Protein AF-A0A7W4UM13-F1 (afdb_monomer)

Radius of gyration: 35.1 Å; Cα contacts (8 Å, |Δi|>4): 327; chains: 1; bounding box: 91×58×87 Å

Solvent-accessible surface area (backbone atoms only — not comparable to full-atom values): 12248 Å² total; per-residue (Å²): 137,88,85,84,87,83,89,84,89,82,89,83,87,83,89,86,87,83,86,90,88,83,84,90,86,83,89,84,93,74,88,79,74,84,78,78,76,80,74,72,85,79,74,66,41,79,51,82,90,44,66,72,33,34,39,43,62,34,42,53,56,40,45,76,72,44,34,36,77,45,80,41,44,80,97,47,84,79,85,56,42,67,53,20,27,24,74,42,67,40,65,62,56,38,47,88,58,38,70,33,40,34,38,36,45,72,47,80,71,70,60,88,65,50,31,93,65,58,27,31,64,68,48,43,49,53,50,45,53,54,51,48,44,65,75,31,76,62,35,58,54,70,31,77,80,89,31,47,77,44,80,43,78,41,74,94,75,43,25,38,38,39,26,34,26,25,33,38,28,41,95,86,71,52,71,48,72,72,32,38,39,35,39,45,28,32,51,26,67,92,55,63,43,72,54,85,72,46,72,96

Organism: NCBI:txid255205

Mean predicted aligned error: 17.41 Å

InterPro domains:
  IPR005543 PASTA domain [PS51178] (41-106)
  IPR005543 PASTA domain [cd06577] (47-105)

Structure (mmCIF, N/CA/C/O backbone):
data_AF-A0A7W4UM13-F1
#
_entry.id   AF-A0A7W4UM13-F1
#
loop_
_atom_site.group_PDB
_atom_site.id
_atom_site.type_symbol
_atom_site.label_atom_id
_atom_site.label_alt_id
_atom_site.label_comp_id
_atom_site.label_asym_id
_atom_site.label_entity_id
_atom_site.label_seq_id
_atom_site.pdbx_PDB_ins_code
_atom_site.Cartn_x
_atom_site.Cartn_y
_atom_site.Cartn_z
_atom_site.occupancy
_atom_site.B_iso_or_equiv
_atom_site.auth_seq_id
_atom_site.auth_comp_id
_atom_site.auth_asym_id
_atom_site.auth_atom_id
_atom_site.pdbx_PDB_model_num
ATOM 1 N N . MET A 1 1 ? 3.687 -46.804 -19.189 1.00 40.47 1 MET A N 1
ATOM 2 C CA . MET A 1 1 ? 4.384 -47.243 -20.416 1.00 40.47 1 MET A CA 1
ATOM 3 C C . MET A 1 1 ? 5.571 -46.319 -20.602 1.00 40.47 1 MET A C 1
ATOM 5 O O . MET A 1 1 ? 5.376 -45.122 -20.736 1.00 40.47 1 MET A O 1
ATOM 9 N N . GLN A 1 2 ? 6.772 -46.862 -20.415 1.00 37.38 2 GLN A N 1
ATOM 10 C CA . GLN A 1 2 ? 8.045 -46.142 -20.454 1.00 37.38 2 GLN A CA 1
ATOM 11 C C . GLN A 1 2 ? 8.477 -45.959 -21.911 1.00 37.38 2 GLN A C 1
ATOM 13 O O . GLN A 1 2 ? 8.503 -46.943 -22.648 1.00 37.38 2 GLN A O 1
ATOM 18 N N . THR A 1 3 ? 8.852 -44.743 -22.307 1.00 45.69 3 THR A N 1
ATOM 19 C CA . THR A 1 3 ? 9.474 -44.495 -23.614 1.00 45.69 3 THR A CA 1
ATOM 20 C C . THR A 1 3 ? 10.941 -44.151 -23.398 1.00 45.69 3 THR A C 1
ATOM 22 O O . THR A 1 3 ? 11.287 -43.205 -22.696 1.00 45.69 3 THR A O 1
ATOM 25 N N . THR A 1 4 ? 11.790 -45.016 -23.938 1.00 48.38 4 THR A N 1
ATOM 26 C CA . THR A 1 4 ? 13.225 -45.134 -23.686 1.00 48.38 4 THR A CA 1
ATOM 27 C C . THR A 1 4 ? 14.044 -44.123 -24.493 1.00 48.38 4 THR A C 1
ATOM 29 O O . THR A 1 4 ? 13.838 -43.948 -25.691 1.00 48.38 4 THR A O 1
ATOM 32 N N . LEU A 1 5 ? 15.021 -43.522 -23.813 1.00 39.12 5 LEU A N 1
ATOM 33 C CA . LEU A 1 5 ? 16.105 -42.682 -24.322 1.00 39.12 5 LEU A CA 1
ATOM 34 C C . LEU A 1 5 ? 17.026 -43.477 -25.277 1.00 39.12 5 LEU A C 1
ATOM 36 O O . LEU A 1 5 ? 17.443 -44.585 -24.935 1.00 39.12 5 LEU A O 1
ATOM 40 N N . LYS A 1 6 ? 17.413 -42.911 -26.429 1.00 41.19 6 LYS A N 1
ATOM 41 C CA . LYS A 1 6 ? 18.563 -43.391 -27.221 1.00 41.19 6 LYS A CA 1
ATOM 42 C C . LYS A 1 6 ? 19.457 -42.227 -27.644 1.00 41.19 6 LYS A C 1
ATOM 44 O O . LYS A 1 6 ? 19.175 -41.510 -28.597 1.00 41.19 6 LYS A O 1
ATOM 49 N N . LEU A 1 7 ? 20.540 -42.080 -26.888 1.00 33.84 7 LEU A N 1
ATOM 50 C CA . LEU A 1 7 ? 21.715 -41.265 -27.166 1.00 33.84 7 LEU A CA 1
ATOM 51 C C . LEU A 1 7 ? 22.592 -42.011 -28.186 1.00 33.84 7 LEU A C 1
ATOM 53 O O . LEU A 1 7 ? 22.915 -43.176 -27.956 1.00 33.84 7 LEU A O 1
ATOM 57 N N . THR A 1 8 ? 22.998 -41.364 -29.282 1.00 39.97 8 THR A N 1
ATOM 58 C CA . THR A 1 8 ? 24.022 -41.918 -30.185 1.00 39.97 8 THR A CA 1
ATOM 59 C C . THR A 1 8 ? 25.083 -40.858 -30.453 1.00 39.97 8 THR A C 1
ATOM 61 O O . THR A 1 8 ? 24.804 -39.818 -31.042 1.00 39.97 8 THR A O 1
ATOM 64 N N . LEU A 1 9 ? 26.286 -41.132 -29.955 1.00 34.50 9 LEU A N 1
ATOM 65 C CA . LEU A 1 9 ? 27.517 -40.372 -30.137 1.00 34.50 9 LEU A CA 1
ATOM 66 C C . LEU A 1 9 ? 28.221 -40.904 -31.398 1.00 34.50 9 LEU A C 1
ATOM 68 O O . LEU A 1 9 ? 28.368 -42.119 -31.529 1.00 34.50 9 LEU A O 1
ATOM 72 N N . ALA A 1 10 ? 28.697 -40.036 -32.291 1.00 41.88 10 ALA A N 1
ATOM 73 C CA . ALA A 1 10 ? 29.632 -40.426 -33.348 1.00 41.88 10 ALA A CA 1
ATOM 74 C C . ALA A 1 10 ? 30.692 -39.333 -33.531 1.00 41.88 10 ALA A C 1
ATOM 76 O O . ALA A 1 10 ? 30.435 -38.271 -34.091 1.00 41.88 10 ALA A O 1
ATOM 77 N N . ALA A 1 11 ? 31.885 -39.609 -33.008 1.00 35.94 11 ALA A N 1
ATOM 78 C CA . ALA A 1 11 ? 33.103 -38.860 -33.262 1.00 35.94 11 ALA A CA 1
ATOM 79 C C . ALA A 1 11 ? 33.776 -39.413 -34.526 1.00 35.94 11 ALA A C 1
ATOM 81 O O . ALA A 1 11 ? 33.928 -40.627 -34.651 1.00 35.94 11 ALA A O 1
ATOM 82 N N . THR A 1 12 ? 34.243 -38.538 -35.418 1.00 40.69 12 THR A N 1
ATOM 83 C CA . THR A 1 12 ? 35.206 -38.932 -36.457 1.00 40.69 12 THR A CA 1
ATOM 84 C C . THR A 1 12 ? 36.252 -37.837 -36.614 1.00 40.69 12 THR A C 1
ATOM 86 O O . THR A 1 12 ? 35.954 -36.733 -37.059 1.00 40.69 12 THR A O 1
ATOM 89 N N . ALA A 1 13 ? 37.475 -38.156 -36.198 1.00 35.62 13 ALA A N 1
ATOM 90 C CA . ALA A 1 13 ? 38.678 -37.379 -36.439 1.00 35.62 13 ALA A CA 1
ATOM 91 C C . ALA A 1 13 ? 39.285 -37.793 -37.788 1.00 35.62 13 ALA A C 1
ATOM 93 O O . ALA A 1 13 ? 39.376 -38.986 -38.076 1.00 35.62 13 ALA A O 1
ATOM 94 N N . ALA A 1 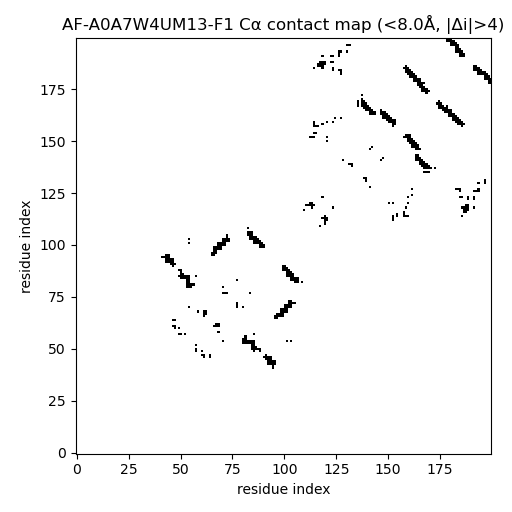14 ? 39.751 -36.828 -38.580 1.00 44.38 14 ALA A N 1
ATOM 95 C CA . ALA A 1 14 ? 40.623 -37.081 -39.722 1.00 44.38 14 ALA A CA 1
ATOM 96 C C . ALA A 1 14 ? 41.804 -36.104 -39.677 1.00 44.38 14 ALA A C 1
ATOM 98 O O . ALA A 1 14 ? 41.667 -34.902 -39.886 1.00 44.38 14 ALA A O 1
ATOM 99 N N . LEU A 1 15 ? 42.960 -36.670 -39.342 1.00 37.72 15 LEU A N 1
ATOM 100 C CA . LEU A 1 15 ? 44.286 -36.071 -39.326 1.00 37.72 15 LEU A CA 1
ATOM 101 C C . LEU A 1 15 ? 44.866 -36.162 -40.747 1.00 37.72 15 LEU A C 1
ATOM 103 O O . LEU A 1 15 ? 44.849 -37.237 -41.341 1.00 37.72 15 LEU A O 1
ATOM 107 N N . SER A 1 16 ? 45.387 -35.070 -41.305 1.00 40.75 16 SER A N 1
ATOM 108 C CA . SER A 1 16 ? 46.184 -35.100 -42.541 1.00 40.75 16 SER A CA 1
ATOM 109 C C . SER A 1 16 ? 47.391 -34.180 -42.389 1.00 40.75 16 SER A C 1
ATOM 111 O O . SER A 1 16 ? 47.254 -32.968 -42.266 1.00 40.75 16 SER A O 1
ATOM 113 N N . LEU A 1 17 ? 48.569 -34.802 -42.354 1.00 42.59 17 LEU A N 1
ATOM 114 C CA . LEU A 1 17 ? 49.894 -34.218 -42.171 1.00 42.59 17 LEU A CA 1
ATOM 115 C C . LEU A 1 17 ? 50.655 -34.308 -43.503 1.00 42.59 17 LEU A C 1
ATOM 117 O O . LEU A 1 17 ? 50.773 -35.404 -44.047 1.00 42.59 17 LEU A O 1
ATOM 121 N N . ALA A 1 18 ? 51.215 -33.200 -43.998 1.00 48.75 18 ALA A N 1
ATOM 122 C CA . ALA A 1 18 ? 52.172 -33.206 -45.110 1.00 48.75 18 ALA A CA 1
ATOM 123 C C . ALA A 1 18 ? 53.230 -32.087 -44.968 1.00 48.75 18 ALA A C 1
ATOM 125 O O . ALA A 1 18 ? 53.005 -30.941 -45.332 1.00 48.75 18 ALA A O 1
ATOM 126 N N . MET A 1 19 ? 54.349 -32.479 -44.347 1.00 46.34 19 MET A N 1
ATOM 127 C CA . MET A 1 19 ? 55.776 -32.259 -44.669 1.00 46.34 19 MET A CA 1
ATOM 128 C C . MET A 1 19 ? 56.301 -30.926 -45.267 1.00 46.34 19 MET A C 1
ATOM 130 O O . MET A 1 19 ? 55.857 -30.435 -46.299 1.00 46.34 19 MET A O 1
ATOM 134 N N . LEU A 1 20 ? 57.382 -30.463 -44.619 1.00 52.50 20 LEU A N 1
ATOM 135 C CA . LEU A 1 20 ? 58.315 -29.361 -44.905 1.00 52.50 20 LEU A CA 1
ATOM 136 C C . LEU A 1 20 ? 59.198 -29.550 -46.158 1.00 52.50 20 LEU A C 1
ATOM 138 O O . LEU A 1 20 ? 59.619 -30.669 -46.417 1.00 52.50 20 LEU A O 1
ATOM 142 N N . THR A 1 21 ? 59.625 -28.427 -46.766 1.00 61.75 21 THR A N 1
ATOM 143 C CA . THR A 1 21 ? 60.988 -28.063 -47.280 1.00 61.75 21 THR A CA 1
ATOM 144 C C . THR A 1 21 ? 60.867 -26.690 -47.984 1.00 61.75 21 THR A C 1
ATOM 146 O O . THR A 1 21 ? 59.874 -26.497 -48.666 1.00 61.75 21 THR A O 1
ATOM 149 N N . GLY A 1 22 ? 61.738 -25.672 -47.954 1.00 41.59 22 GLY A N 1
ATOM 150 C CA . GLY A 1 22 ? 63.041 -25.379 -47.351 1.00 41.59 22 GLY A CA 1
ATOM 151 C C . GLY A 1 22 ? 63.591 -24.040 -47.927 1.00 41.59 22 GLY A C 1
ATOM 152 O O . GLY A 1 22 ? 63.366 -23.742 -49.091 1.00 41.59 22 GLY A O 1
ATOM 153 N N . CYS A 1 23 ? 64.281 -23.261 -47.082 1.00 49.28 23 CYS A N 1
ATOM 154 C CA . CYS A 1 23 ? 65.379 -22.288 -47.299 1.00 49.28 23 CYS A CA 1
ATOM 155 C C . CYS A 1 23 ? 65.414 -21.206 -48.422 1.00 49.28 23 CYS A C 1
ATOM 157 O O . CYS A 1 23 ? 65.671 -21.492 -49.581 1.00 49.28 23 CYS A O 1
ATOM 159 N N . SER A 1 24 ? 65.492 -19.951 -47.939 1.00 41.38 24 SER A N 1
ATOM 160 C CA . SER A 1 24 ? 66.603 -18.976 -48.098 1.00 41.38 24 SER A CA 1
ATOM 161 C C . SER A 1 24 ? 66.821 -18.195 -49.413 1.00 41.38 24 SER A C 1
ATOM 163 O O . SER A 1 24 ? 67.256 -18.751 -50.414 1.00 41.38 24 SER A O 1
ATOM 165 N N . GLY A 1 25 ? 66.724 -16.855 -49.310 1.00 39.03 25 GLY A N 1
ATOM 166 C CA . GLY A 1 25 ? 67.645 -15.919 -49.980 1.00 39.03 25 GLY A CA 1
ATOM 167 C C . GLY A 1 25 ? 67.041 -14.715 -50.729 1.00 39.03 25 GLY A C 1
ATOM 168 O O . GLY A 1 25 ? 66.537 -14.877 -51.829 1.00 39.03 25 GLY A O 1
ATOM 169 N N . GLY A 1 26 ? 67.255 -13.497 -50.200 1.00 36.81 26 GLY A N 1
ATOM 170 C CA . GLY A 1 26 ? 67.674 -12.333 -51.011 1.00 36.81 26 GLY A CA 1
ATOM 171 C C . GLY A 1 26 ? 66.645 -11.266 -51.431 1.00 36.81 26 GLY A C 1
ATOM 172 O O . GLY A 1 26 ? 65.978 -11.408 -52.443 1.00 36.81 26 GLY A O 1
ATOM 173 N N . THR A 1 27 ? 66.635 -10.152 -50.685 1.00 41.34 27 THR A N 1
ATOM 174 C CA . THR A 1 27 ? 66.469 -8.729 -51.078 1.00 41.34 27 THR A CA 1
ATOM 175 C C . THR A 1 27 ? 65.799 -8.370 -52.418 1.00 41.34 27 THR A C 1
ATOM 177 O O . THR A 1 27 ? 66.395 -8.566 -53.468 1.00 41.34 27 THR A O 1
ATOM 180 N N . THR A 1 28 ? 64.695 -7.608 -52.377 1.00 37.75 28 THR A N 1
ATOM 181 C CA . THR A 1 28 ? 64.660 -6.219 -52.892 1.00 37.75 28 THR A CA 1
ATOM 182 C C . THR A 1 28 ? 63.330 -5.526 -52.580 1.00 37.75 28 THR A C 1
ATOM 184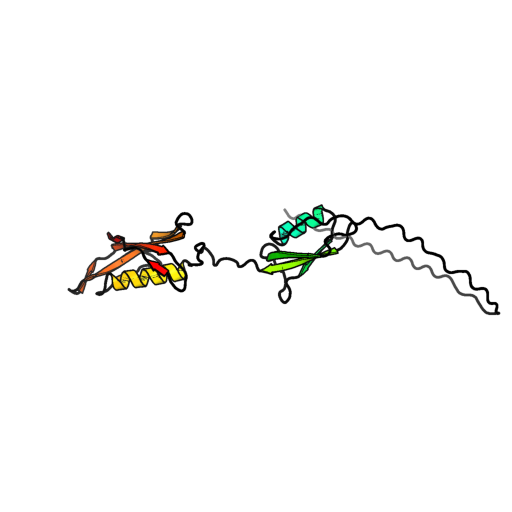 O O . THR A 1 28 ? 62.259 -6.122 -52.628 1.00 37.75 28 THR A O 1
ATOM 187 N N . SER A 1 29 ? 63.446 -4.247 -52.239 1.00 53.97 29 SER A N 1
ATOM 188 C CA . SER A 1 29 ? 62.373 -3.289 -52.005 1.00 53.97 29 SER A CA 1
ATOM 189 C C . SER A 1 29 ? 61.570 -3.029 -53.280 1.00 53.97 29 SER A C 1
ATOM 191 O O . SER A 1 29 ? 62.142 -2.669 -54.308 1.00 53.97 29 SER A O 1
ATOM 193 N N . ALA A 1 30 ? 60.250 -3.151 -53.177 1.00 41.62 30 ALA A N 1
ATOM 194 C CA . ALA A 1 30 ? 59.291 -2.343 -53.917 1.00 41.62 30 ALA A CA 1
ATOM 195 C C . ALA A 1 30 ? 58.007 -2.304 -53.081 1.00 41.62 30 ALA A C 1
ATOM 197 O O . ALA A 1 30 ? 57.286 -3.295 -52.991 1.00 41.62 30 ALA A O 1
ATOM 198 N N . ALA A 1 31 ? 57.772 -1.182 -52.403 1.00 56.72 31 ALA A N 1
ATOM 199 C CA . ALA A 1 31 ? 56.500 -0.899 -51.757 1.00 56.72 31 ALA A CA 1
ATOM 200 C C . ALA A 1 31 ? 55.398 -0.847 -52.828 1.00 56.72 31 ALA A C 1
ATOM 202 O O . ALA A 1 31 ? 55.529 -0.041 -53.753 1.00 56.72 31 ALA A O 1
ATOM 203 N N . PRO A 1 32 ? 54.329 -1.657 -52.736 1.00 46.53 32 PRO A N 1
ATOM 204 C CA . PRO A 1 32 ? 53.102 -1.351 -53.433 1.00 46.53 32 PRO A CA 1
ATOM 205 C C . PRO A 1 32 ? 52.277 -0.383 -52.578 1.00 46.53 32 PRO A C 1
ATOM 207 O O . PRO A 1 32 ? 52.252 -0.452 -51.349 1.00 46.53 32 PRO A O 1
ATOM 210 N N . 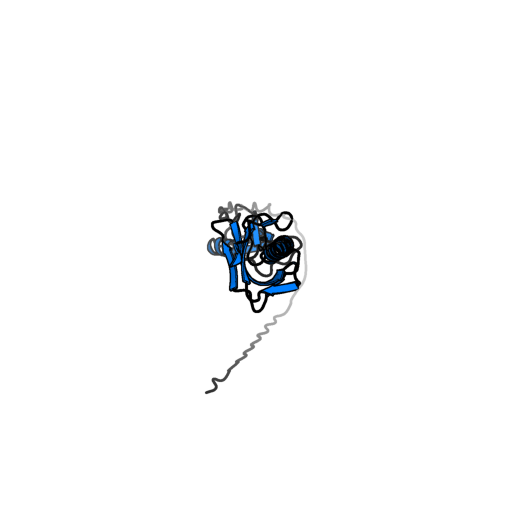GLU A 1 33 ? 51.677 0.560 -53.285 1.00 52.00 33 GLU A N 1
ATOM 211 C CA . GLU A 1 33 ? 50.865 1.687 -52.842 1.00 52.00 33 GLU A CA 1
ATOM 212 C C . GLU A 1 33 ? 49.814 1.350 -51.769 1.00 52.00 33 GLU A C 1
ATOM 214 O O . GLU A 1 33 ? 49.344 0.212 -51.690 1.00 52.00 33 GLU A O 1
ATOM 219 N N . PRO A 1 34 ? 49.393 2.343 -50.957 1.00 45.72 34 PRO A N 1
ATOM 220 C CA . PRO A 1 34 ? 48.268 2.176 -50.050 1.00 45.72 34 PRO A CA 1
ATOM 221 C C . PRO A 1 34 ? 47.030 1.800 -50.865 1.00 45.72 34 PRO A C 1
ATOM 223 O O . PRO A 1 34 ? 46.499 2.616 -51.621 1.00 45.72 34 PRO A O 1
ATOM 226 N N . ALA A 1 35 ? 46.569 0.560 -50.704 1.00 49.28 35 ALA A N 1
ATOM 227 C CA . ALA A 1 35 ? 45.248 0.159 -51.145 1.00 49.28 35 ALA A CA 1
ATOM 228 C C . ALA A 1 35 ? 44.252 1.109 -50.478 1.00 49.28 35 ALA A C 1
ATOM 230 O O . ALA A 1 35 ? 44.064 1.101 -49.263 1.00 49.28 35 ALA A O 1
ATOM 231 N N . THR A 1 36 ? 43.679 1.997 -51.280 1.00 44.19 36 THR A N 1
ATOM 232 C CA . THR A 1 36 ? 42.562 2.827 -50.866 1.00 44.19 36 THR A CA 1
ATOM 233 C C . THR A 1 36 ? 41.384 1.872 -50.743 1.00 44.19 36 THR A C 1
ATOM 235 O O . THR A 1 36 ? 40.738 1.539 -51.736 1.00 44.19 36 THR A O 1
ATOM 238 N N . GLU A 1 37 ? 41.160 1.344 -49.540 1.00 48.81 37 GLU A N 1
ATOM 239 C CA . GLU A 1 37 ? 39.929 0.641 -49.211 1.00 48.81 37 GLU A CA 1
ATOM 240 C C . GLU A 1 37 ? 38.787 1.642 -49.399 1.00 48.81 37 GLU A C 1
ATOM 242 O O . GLU A 1 37 ? 38.550 2.536 -48.588 1.00 48.81 37 GLU A O 1
ATOM 247 N N . THR A 1 38 ? 38.117 1.538 -50.545 1.00 47.16 38 THR A N 1
ATOM 248 C CA . THR A 1 38 ? 36.790 2.109 -50.749 1.00 47.16 38 THR A CA 1
ATOM 249 C C . THR A 1 38 ? 35.867 1.395 -49.769 1.00 47.16 38 THR A C 1
ATOM 251 O O . THR A 1 38 ? 35.361 0.310 -50.044 1.00 47.16 38 THR A O 1
ATOM 254 N N . SER A 1 39 ? 35.715 1.978 -48.581 1.00 54.66 39 SER A N 1
ATOM 255 C CA . SER A 1 39 ? 34.659 1.610 -47.649 1.00 54.66 39 SER A CA 1
ATOM 256 C C . SER A 1 39 ? 33.341 2.057 -48.276 1.00 54.66 39 SER A C 1
ATOM 258 O O . SER A 1 39 ? 33.116 3.254 -48.477 1.00 54.66 39 SER A O 1
ATOM 260 N N . ALA A 1 40 ? 32.510 1.098 -48.684 1.00 59.81 40 ALA A N 1
ATOM 261 C CA . ALA A 1 40 ? 31.141 1.389 -49.085 1.00 59.81 40 ALA A CA 1
ATOM 262 C C . ALA A 1 40 ? 30.406 2.044 -47.895 1.00 59.81 40 ALA A C 1
ATOM 264 O O . ALA A 1 40 ? 30.648 1.638 -46.757 1.00 59.81 40 ALA A O 1
ATOM 265 N N . PRO A 1 41 ? 29.533 3.044 -48.115 1.00 61.78 41 PRO A N 1
ATOM 266 C CA . PRO A 1 41 ? 28.747 3.630 -47.034 1.00 61.78 41 PRO A CA 1
ATOM 267 C C . PRO A 1 41 ? 27.923 2.532 -46.362 1.00 61.78 41 PRO A C 1
ATOM 269 O O . PRO A 1 41 ? 27.168 1.835 -47.039 1.00 61.78 41 PRO A O 1
ATOM 272 N N . VAL A 1 42 ? 28.097 2.346 -45.054 1.00 63.94 42 VAL A N 1
ATOM 273 C CA . VAL A 1 42 ? 27.307 1.368 -44.307 1.00 63.94 42 VAL A CA 1
ATOM 274 C C . VAL A 1 42 ? 25.936 1.979 -44.049 1.00 63.94 42 VAL A C 1
ATOM 276 O O . VAL A 1 42 ? 25.836 3.060 -43.470 1.00 63.94 42 VAL A O 1
ATOM 279 N N . GLU A 1 43 ? 24.886 1.344 -44.566 1.00 73.06 43 GLU A N 1
ATOM 280 C CA . GLU A 1 43 ? 23.524 1.850 -44.411 1.00 73.06 43 GLU A CA 1
ATOM 281 C C . GLU A 1 43 ? 23.055 1.620 -42.971 1.00 73.06 43 GLU A C 1
ATOM 283 O O . GLU A 1 43 ? 22.858 0.484 -42.534 1.00 73.06 43 GLU A O 1
ATOM 288 N N . LEU A 1 44 ? 22.902 2.716 -42.226 1.00 81.06 44 LEU A N 1
ATOM 289 C CA . LEU A 1 44 ? 22.362 2.711 -40.872 1.00 81.06 44 LEU A CA 1
ATOM 290 C C . LEU A 1 44 ? 20.835 2.778 -40.924 1.00 81.06 44 LEU A C 1
ATOM 292 O O . LEU A 1 44 ? 20.255 3.575 -41.662 1.00 81.06 44 LEU A O 1
ATOM 296 N N . SER A 1 45 ? 20.188 1.941 -40.119 1.00 85.75 45 SER A N 1
ATOM 297 C CA . SER A 1 45 ? 18.738 1.928 -39.932 1.00 85.75 45 SER A CA 1
ATOM 298 C C . SER A 1 45 ? 18.364 2.532 -38.581 1.00 85.75 45 SER A C 1
ATOM 300 O O . SER A 1 45 ? 19.087 2.357 -37.600 1.00 85.75 45 SER A O 1
ATOM 302 N N . ALA A 1 46 ? 17.242 3.251 -38.528 1.00 92.19 46 ALA A N 1
ATOM 303 C CA . ALA A 1 46 ? 16.734 3.804 -37.277 1.00 92.19 46 ALA A CA 1
ATOM 304 C C . ALA A 1 46 ? 16.282 2.677 -36.339 1.00 92.19 46 ALA A C 1
ATOM 306 O O . ALA A 1 46 ? 15.545 1.775 -36.746 1.00 92.19 46 ALA A O 1
ATOM 307 N N . VAL A 1 47 ? 16.714 2.745 -35.083 1.00 95.50 47 VAL A N 1
ATOM 308 C CA . VAL A 1 47 ? 16.312 1.806 -34.035 1.00 95.50 47 VAL A CA 1
ATOM 309 C C . VAL A 1 47 ? 14.927 2.220 -33.513 1.00 95.50 47 VAL A C 1
ATOM 311 O O . VAL A 1 47 ? 14.721 3.408 -33.257 1.00 95.50 47 VAL A O 1
ATOM 314 N N . PRO A 1 48 ? 13.962 1.289 -33.371 1.00 95.94 48 PRO A N 1
ATOM 315 C CA . PRO A 1 48 ? 12.656 1.592 -32.787 1.00 95.94 48 PRO A CA 1
ATOM 316 C C . PRO A 1 48 ? 12.766 2.213 -31.389 1.00 95.94 48 PRO A C 1
ATOM 318 O O . PRO A 1 48 ? 13.566 1.760 -30.571 1.00 95.94 48 PRO A O 1
ATOM 321 N N . ASP A 1 49 ? 11.932 3.215 -31.100 1.00 97.06 49 ASP A N 1
ATOM 322 C CA . ASP A 1 49 ? 11.869 3.815 -29.766 1.00 97.06 49 ASP A CA 1
ATOM 323 C C . ASP A 1 49 ? 11.156 2.879 -28.784 1.00 97.06 49 ASP A C 1
ATOM 325 O O . ASP A 1 49 ? 9.997 2.513 -28.982 1.00 97.06 49 ASP A O 1
ATOM 329 N N . VAL A 1 50 ? 11.873 2.496 -27.730 1.00 96.69 50 VAL A N 1
ATOM 330 C CA . VAL A 1 50 ? 11.420 1.560 -26.691 1.00 96.69 50 VAL A CA 1
ATOM 331 C C . VAL A 1 50 ? 11.447 2.175 -25.290 1.00 96.69 50 VAL A C 1
ATOM 333 O O . VAL A 1 50 ? 11.284 1.471 -24.295 1.00 96.69 50 VAL A O 1
ATOM 336 N N . THR A 1 51 ? 11.653 3.490 -25.197 1.00 95.62 51 THR A N 1
ATOM 337 C CA . THR A 1 51 ? 11.658 4.222 -23.924 1.00 95.62 51 THR A CA 1
ATOM 338 C C . THR A 1 51 ? 10.312 4.054 -23.209 1.00 95.62 51 THR A C 1
ATOM 340 O O . THR A 1 51 ? 9.251 4.214 -23.810 1.00 95.62 51 THR A O 1
ATOM 343 N N . GLY A 1 52 ? 10.341 3.737 -21.915 1.00 89.31 52 GLY A N 1
ATOM 344 C CA . GLY A 1 52 ? 9.147 3.551 -21.087 1.00 89.31 52 GLY A CA 1
ATOM 345 C C . GLY A 1 52 ? 8.479 2.176 -21.198 1.00 89.31 52 GLY A C 1
ATOM 346 O O . GLY A 1 52 ? 7.564 1.898 -20.423 1.00 89.31 52 GLY A O 1
ATOM 347 N N . LEU A 1 53 ? 8.929 1.302 -22.104 1.00 92.62 53 LEU A N 1
ATOM 348 C CA . LEU A 1 53 ? 8.494 -0.096 -22.139 1.00 92.62 53 LEU A CA 1
ATOM 349 C C . LEU A 1 53 ? 9.174 -0.905 -21.030 1.00 92.62 53 LEU A C 1
ATOM 351 O O . LEU A 1 53 ? 10.257 -0.549 -20.553 1.00 92.62 53 LEU A O 1
ATOM 355 N N . ASP A 1 54 ? 8.553 -2.019 -20.636 1.00 94.19 54 ASP A N 1
ATOM 356 C CA . ASP A 1 54 ? 9.241 -2.995 -19.799 1.00 94.19 54 ASP A CA 1
ATOM 357 C C . ASP A 1 54 ? 10.369 -3.683 -20.585 1.00 94.19 54 ASP A C 1
ATOM 359 O O . ASP A 1 54 ? 10.309 -3.824 -21.811 1.00 94.19 54 ASP A O 1
ATOM 363 N N . GLY A 1 55 ? 11.412 -4.124 -19.884 1.00 93.00 55 GLY A N 1
ATOM 364 C CA . GLY A 1 55 ? 12.620 -4.666 -20.501 1.00 93.00 55 GLY A CA 1
ATOM 365 C C . GLY A 1 55 ? 12.391 -5.925 -21.343 1.00 93.00 55 GLY A C 1
ATOM 366 O O . GLY A 1 55 ? 13.192 -6.189 -22.239 1.00 93.00 55 GLY A O 1
ATOM 367 N N . ALA A 1 56 ? 11.324 -6.698 -21.103 1.00 93.69 56 ALA A N 1
ATOM 368 C CA . ALA A 1 56 ? 10.994 -7.845 -21.949 1.00 93.69 56 ALA A CA 1
ATOM 369 C C . ALA A 1 56 ? 10.323 -7.391 -23.252 1.00 93.69 56 A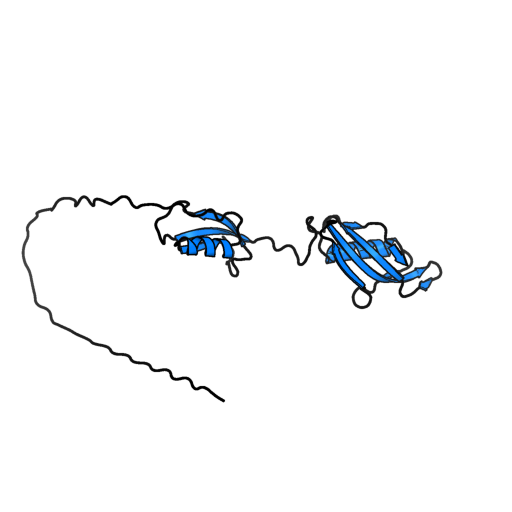LA A C 1
ATOM 371 O O . ALA A 1 56 ? 10.803 -7.741 -24.326 1.00 93.69 56 ALA A O 1
ATOM 372 N N . THR A 1 57 ? 9.303 -6.534 -23.171 1.00 94.62 57 THR A N 1
ATOM 373 C CA . THR A 1 57 ? 8.629 -5.979 -24.357 1.00 94.62 57 THR A CA 1
ATOM 374 C C . THR A 1 57 ? 9.588 -5.173 -25.236 1.00 94.62 57 THR A C 1
ATOM 376 O O . THR A 1 57 ? 9.568 -5.293 -26.463 1.00 94.62 57 THR A O 1
ATOM 379 N N . ALA A 1 58 ? 10.472 -4.376 -24.628 1.00 96.75 58 ALA A N 1
ATOM 380 C CA . ALA A 1 58 ? 11.503 -3.632 -25.347 1.00 96.75 58 ALA A CA 1
ATOM 381 C C . ALA A 1 58 ? 12.481 -4.563 -26.073 1.00 96.75 58 ALA A C 1
ATOM 383 O O . ALA A 1 58 ? 12.832 -4.322 -27.229 1.00 96.75 58 ALA A O 1
ATOM 384 N N . LYS A 1 59 ? 12.905 -5.643 -25.407 1.00 97.12 59 LYS A N 1
ATOM 385 C CA . LYS A 1 59 ? 13.783 -6.646 -26.006 1.00 97.12 59 LYS A CA 1
ATOM 386 C C . LYS A 1 59 ? 13.120 -7.307 -27.212 1.00 97.12 59 LYS A C 1
ATOM 388 O O . LYS A 1 59 ? 13.733 -7.331 -28.276 1.00 97.12 59 LYS A O 1
ATOM 393 N N . ASP A 1 60 ? 11.889 -7.787 -27.057 1.00 97.75 60 ASP A N 1
ATOM 394 C CA . ASP A 1 60 ? 11.147 -8.448 -28.133 1.00 97.75 60 ASP A CA 1
ATOM 395 C C . ASP A 1 60 ? 10.980 -7.504 -29.335 1.00 97.75 60 ASP A C 1
ATOM 397 O O . ASP A 1 60 ? 11.287 -7.879 -30.463 1.00 97.75 60 ASP A O 1
ATOM 401 N N . THR A 1 61 ? 10.632 -6.236 -29.085 1.00 97.06 61 THR A N 1
ATOM 402 C CA . THR A 1 61 ? 10.498 -5.198 -30.126 1.00 97.06 61 THR A CA 1
ATOM 403 C C . THR A 1 61 ? 11.785 -5.017 -30.941 1.00 97.06 61 THR A C 1
ATOM 405 O O . THR A 1 61 ? 11.747 -4.914 -32.170 1.00 97.06 61 THR A O 1
ATOM 408 N N . LEU A 1 62 ? 12.944 -4.972 -30.278 1.00 96.50 62 LEU A N 1
ATOM 409 C CA . LEU A 1 62 ? 14.229 -4.775 -30.953 1.00 96.50 62 LEU A CA 1
ATOM 410 C C . LEU A 1 62 ? 14.741 -6.046 -31.646 1.00 96.50 62 LEU A C 1
ATOM 412 O O . LEU A 1 62 ? 15.328 -5.951 -32.726 1.00 96.50 62 LEU A O 1
ATOM 416 N N . GLU A 1 63 ? 14.507 -7.227 -31.072 1.00 96.00 63 GLU A N 1
ATOM 417 C CA . GLU A 1 63 ? 14.858 -8.507 -31.701 1.00 96.00 63 GLU A CA 1
ATOM 418 C C . GLU A 1 63 ? 13.997 -8.778 -32.946 1.00 96.00 63 GLU A C 1
ATOM 420 O O . GLU A 1 63 ? 14.525 -9.221 -33.970 1.00 96.00 63 GLU A O 1
ATOM 425 N N . GLU A 1 64 ? 12.707 -8.429 -32.918 1.00 95.62 64 GLU A N 1
ATOM 426 C CA . GLU A 1 64 ? 11.816 -8.465 -34.087 1.00 95.62 64 GLU A CA 1
ATOM 427 C C . GLU A 1 64 ? 12.262 -7.500 -35.194 1.00 95.62 64 GLU A C 1
ATOM 429 O O . GLU A 1 64 ? 12.169 -7.827 -36.380 1.00 95.62 64 GLU A O 1
ATOM 434 N N . ALA A 1 65 ? 12.818 -6.343 -34.822 1.00 94.06 65 ALA A N 1
ATOM 435 C CA . ALA A 1 65 ? 13.432 -5.398 -35.755 1.00 94.06 65 ALA A CA 1
ATOM 436 C C . ALA A 1 65 ? 14.811 -5.858 -36.281 1.00 94.06 65 ALA A C 1
ATOM 438 O O . ALA A 1 65 ? 15.394 -5.208 -37.149 1.00 94.06 65 ALA A O 1
ATOM 439 N N . GLY A 1 66 ? 15.322 -7.000 -35.808 1.00 95.19 66 GLY A N 1
ATOM 440 C CA . GLY A 1 66 ? 16.559 -7.614 -36.286 1.00 95.19 66 GLY A CA 1
ATOM 441 C C . GLY A 1 66 ? 17.824 -7.148 -35.564 1.00 95.19 66 GLY A C 1
ATOM 442 O O . GLY A 1 66 ? 18.925 -7.366 -36.080 1.00 95.19 66 GLY A O 1
ATOM 443 N N . PHE A 1 67 ? 17.693 -6.528 -34.391 1.00 96.75 67 PHE A N 1
ATOM 444 C CA . PHE A 1 67 ? 18.814 -6.122 -33.545 1.00 96.75 67 PHE A CA 1
ATOM 445 C C . PHE A 1 67 ? 19.124 -7.160 -32.461 1.00 96.75 67 PHE A C 1
ATOM 447 O O . PHE A 1 67 ? 18.307 -8.011 -32.121 1.00 96.75 67 PHE A O 1
ATOM 454 N N . LEU A 1 68 ? 20.338 -7.105 -31.914 1.00 96.81 68 LEU A N 1
ATOM 455 C CA . LEU A 1 68 ? 20.707 -7.854 -30.712 1.00 96.81 68 LEU A CA 1
ATOM 456 C C . LEU A 1 68 ? 20.541 -6.947 -29.496 1.00 96.81 68 LEU A C 1
ATOM 458 O O . LEU A 1 68 ? 20.882 -5.772 -29.570 1.00 96.81 68 LEU A O 1
ATOM 462 N N . VAL A 1 69 ? 20.095 -7.484 -28.363 1.00 97.12 69 VAL A N 1
ATOM 463 C CA . VAL A 1 69 ? 19.806 -6.668 -27.174 1.00 97.12 69 VAL A CA 1
ATOM 464 C C . VAL A 1 69 ? 20.750 -7.016 -26.025 1.00 97.12 69 VAL A C 1
ATOM 466 O O . VAL A 1 69 ? 20.961 -8.185 -25.697 1.00 97.12 69 VAL A O 1
ATOM 469 N N . ALA A 1 70 ? 21.320 -5.994 -25.391 1.00 97.06 70 ALA A N 1
ATOM 470 C CA . ALA A 1 70 ? 21.832 -6.068 -24.027 1.00 97.06 70 ALA A CA 1
ATOM 471 C C . ALA A 1 70 ? 20.994 -5.187 -23.117 1.00 97.06 70 ALA A C 1
ATOM 473 O O . ALA A 1 70 ? 20.590 -4.101 -23.513 1.00 97.06 70 ALA A O 1
ATOM 474 N N . ILE A 1 71 ? 20.786 -5.650 -21.890 1.00 96.69 71 ILE A N 1
ATOM 475 C CA . ILE A 1 71 ? 20.097 -4.888 -20.859 1.00 96.69 71 ILE A CA 1
ATOM 476 C C . ILE A 1 71 ? 21.114 -4.573 -19.766 1.00 96.69 71 ILE A C 1
ATOM 478 O O . ILE A 1 71 ? 21.793 -5.477 -19.279 1.00 96.69 71 ILE A O 1
ATOM 482 N N . ASP A 1 72 ? 21.231 -3.295 -19.441 1.00 96.44 72 ASP A N 1
ATOM 483 C CA . ASP A 1 72 ? 22.126 -2.728 -18.444 1.00 96.44 72 ASP A CA 1
ATOM 484 C C . ASP A 1 72 ? 21.291 -2.174 -17.283 1.00 96.44 72 ASP A C 1
ATOM 486 O O . ASP A 1 72 ? 20.605 -1.160 -17.429 1.00 96.44 72 ASP A O 1
ATOM 490 N N . GLY A 1 73 ? 21.325 -2.881 -16.151 1.00 93.31 73 GLY A N 1
ATOM 491 C CA . GLY A 1 73 ? 20.693 -2.473 -14.892 1.00 93.31 73 GLY A CA 1
ATOM 492 C C . GLY A 1 73 ? 21.605 -1.629 -13.996 1.00 93.31 73 GLY A C 1
ATOM 493 O O . GLY A 1 73 ? 21.302 -1.448 -12.817 1.00 93.31 73 GLY A O 1
ATOM 494 N N . GLY A 1 74 ? 22.744 -1.152 -14.512 1.00 92.75 74 GLY A N 1
ATOM 495 C CA . GLY A 1 74 ? 23.757 -0.454 -13.729 1.00 92.75 74 GLY A CA 1
ATOM 496 C C . GLY A 1 74 ? 24.462 -1.398 -12.754 1.00 92.75 74 GLY A C 1
ATOM 497 O O . GLY A 1 74 ? 25.147 -2.332 -13.166 1.00 92.75 74 GLY A O 1
ATOM 498 N N .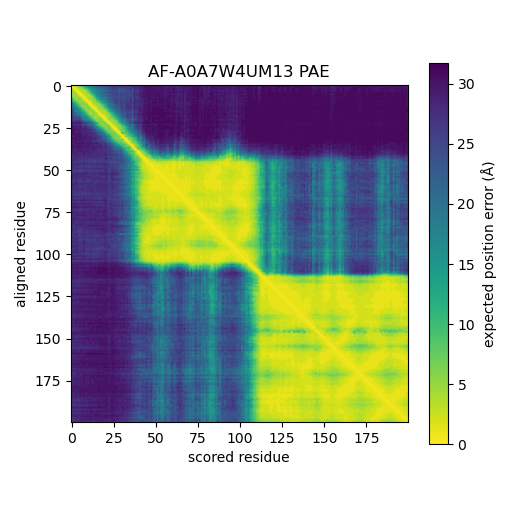 ASP A 1 75 ? 24.302 -1.146 -11.454 1.00 90.62 75 ASP A N 1
ATOM 499 C CA . ASP A 1 75 ? 24.940 -1.933 -10.387 1.00 90.62 75 ASP A CA 1
ATOM 500 C C . ASP A 1 75 ? 24.164 -3.218 -10.021 1.00 90.62 75 ASP A C 1
ATOM 502 O O . ASP A 1 75 ? 24.640 -4.025 -9.219 1.00 90.62 75 ASP A O 1
ATOM 506 N N . GLU A 1 76 ? 22.961 -3.415 -10.571 1.00 87.69 76 GLU A N 1
ATOM 507 C CA . GLU A 1 76 ? 22.087 -4.557 -10.285 1.00 87.69 76 GLU A CA 1
ATOM 508 C C . GLU A 1 76 ? 22.016 -5.555 -11.458 1.00 87.69 76 GLU A C 1
ATOM 510 O O . GLU A 1 76 ? 21.940 -5.182 -12.630 1.00 87.69 76 GLU A O 1
ATOM 515 N N . ASP A 1 77 ? 21.945 -6.851 -11.134 1.00 91.38 77 ASP A N 1
ATOM 516 C CA . ASP A 1 77 ? 21.722 -7.908 -12.124 1.00 91.38 77 ASP A CA 1
ATOM 517 C C . ASP A 1 77 ? 20.249 -7.976 -12.571 1.00 91.38 77 ASP A C 1
ATOM 519 O O . ASP A 1 77 ? 19.321 -8.149 -11.769 1.00 91.38 77 ASP A O 1
ATOM 523 N N . VAL A 1 78 ? 20.025 -7.945 -13.886 1.00 91.44 78 VAL A N 1
ATOM 524 C CA . VAL A 1 78 ? 18.686 -8.027 -14.490 1.00 91.44 78 VAL A CA 1
ATOM 525 C C . VAL A 1 78 ? 18.250 -9.490 -14.634 1.00 91.44 78 VAL A C 1
ATOM 527 O O . VAL A 1 78 ? 18.442 -10.125 -15.670 1.00 91.44 78 VAL A O 1
ATOM 530 N N . LEU A 1 79 ? 17.639 -10.044 -13.583 1.00 89.31 79 LEU A N 1
ATOM 531 C CA . LEU A 1 79 ? 17.151 -11.435 -13.581 1.00 89.31 79 LEU A CA 1
ATOM 532 C C . LEU A 1 79 ? 15.824 -11.625 -14.331 1.00 89.31 79 LEU A C 1
ATOM 534 O O . LEU A 1 79 ? 15.601 -12.664 -14.947 1.00 89.31 79 LEU A O 1
ATOM 538 N N . MET A 1 80 ? 14.933 -10.635 -14.254 1.00 89.62 80 MET A N 1
ATOM 539 C CA . MET A 1 80 ? 13.601 -10.677 -14.858 1.00 89.62 80 MET A CA 1
ATOM 540 C C . MET A 1 80 ? 13.321 -9.346 -15.560 1.00 89.62 80 MET A C 1
ATOM 542 O O . MET A 1 80 ? 12.842 -8.426 -14.901 1.00 89.62 80 MET A O 1
ATOM 546 N N . PRO A 1 81 ? 13.631 -9.220 -16.865 1.00 90.19 81 PRO A N 1
ATOM 547 C CA . PRO A 1 81 ? 13.546 -7.956 -17.604 1.00 90.19 81 PRO A CA 1
ATOM 548 C C . PRO A 1 81 ? 12.187 -7.251 -17.532 1.00 90.19 81 PRO A C 1
ATOM 550 O O . PRO A 1 81 ? 12.145 -6.029 -17.541 1.00 90.19 81 PRO A O 1
ATOM 553 N N . SER A 1 82 ? 11.087 -7.996 -17.383 1.00 88.25 82 SER A N 1
ATOM 554 C CA . SER A 1 82 ? 9.738 -7.434 -17.215 1.00 88.25 82 SER A CA 1
ATOM 555 C C . SER A 1 82 ? 9.549 -6.600 -15.938 1.00 88.25 82 SER A C 1
ATOM 557 O O . SER A 1 82 ? 8.584 -5.854 -15.844 1.00 88.25 82 SER A O 1
ATOM 559 N N . ASN A 1 83 ? 10.450 -6.712 -14.954 1.00 87.19 83 ASN A N 1
ATOM 560 C CA . ASN A 1 83 ? 10.424 -5.912 -13.718 1.00 87.19 83 ASN A CA 1
ATOM 561 C C . ASN A 1 83 ? 11.228 -4.603 -13.831 1.00 87.19 83 ASN A C 1
ATOM 563 O O . ASN A 1 83 ? 11.528 -3.965 -12.820 1.00 87.19 83 ASN A O 1
ATOM 567 N N . TRP A 1 84 ? 11.654 -4.251 -15.039 1.00 93.50 84 TRP A N 1
ATOM 568 C CA . TRP A 1 84 ? 12.515 -3.113 -15.316 1.00 93.50 84 TRP A CA 1
ATOM 569 C C . TRP A 1 84 ? 11.898 -2.274 -16.424 1.00 93.50 84 TRP A C 1
ATOM 571 O O . TRP A 1 84 ? 11.319 -2.824 -17.357 1.00 93.50 84 TRP A O 1
ATOM 581 N N . THR A 1 85 ? 12.050 -0.958 -16.345 1.00 93.88 85 THR A N 1
ATOM 582 C CA . THR A 1 85 ? 11.580 -0.008 -17.356 1.00 93.88 85 THR A CA 1
ATOM 583 C C . THR A 1 85 ? 12.777 0.571 -18.095 1.00 93.88 85 THR A C 1
ATOM 585 O O . THR A 1 85 ? 13.785 0.901 -17.474 1.00 93.88 85 THR A O 1
ATOM 588 N N . VAL A 1 86 ? 12.679 0.687 -19.420 1.00 96.25 86 VAL A N 1
ATOM 589 C CA . VAL A 1 86 ? 13.726 1.299 -20.248 1.00 96.25 86 VAL A CA 1
ATOM 590 C C . VAL A 1 86 ? 13.725 2.814 -20.073 1.00 96.25 86 VAL A C 1
ATOM 592 O O . VAL A 1 86 ? 12.751 3.479 -20.423 1.00 96.25 86 VAL A O 1
ATOM 595 N N . ASP A 1 87 ? 14.844 3.356 -19.601 1.00 95.38 87 ASP A N 1
ATOM 596 C CA . ASP A 1 87 ? 15.059 4.802 -19.478 1.00 95.38 87 ASP A CA 1
ATOM 597 C C . ASP A 1 87 ? 15.714 5.386 -20.730 1.00 95.38 87 ASP A C 1
ATOM 599 O O . ASP A 1 87 ? 15.455 6.527 -21.111 1.00 95.38 87 ASP A O 1
ATOM 603 N N . ALA A 1 88 ? 16.600 4.607 -21.354 1.00 96.31 88 ALA A N 1
ATOM 604 C CA . ALA A 1 88 ? 17.350 5.009 -22.532 1.00 96.31 88 ALA A CA 1
ATOM 605 C C . ALA A 1 88 ? 17.866 3.792 -23.306 1.00 96.31 88 ALA A C 1
ATOM 607 O O . ALA A 1 88 ? 17.954 2.681 -22.782 1.00 96.31 88 ALA A O 1
ATOM 608 N N . TYR A 1 89 ? 18.265 4.017 -24.555 1.00 97.50 89 TYR A N 1
ATOM 609 C CA . TYR A 1 89 ? 18.926 3.015 -25.381 1.00 97.50 89 TYR A CA 1
ATOM 610 C C . TYR A 1 89 ? 20.003 3.643 -26.264 1.00 97.50 89 TYR A C 1
ATOM 612 O O . TYR A 1 89 ? 19.976 4.839 -26.560 1.00 97.50 89 TYR A O 1
ATOM 620 N N . SER A 1 90 ? 20.979 2.833 -26.672 1.00 95.62 90 SER A N 1
ATOM 621 C CA . SER A 1 90 ? 22.055 3.270 -27.560 1.00 95.62 90 SER A CA 1
ATOM 622 C C . SER A 1 90 ? 22.633 2.107 -28.373 1.00 95.62 90 SER A C 1
ATOM 624 O O . SER A 1 90 ? 22.796 1.011 -27.822 1.00 95.62 90 SER A O 1
ATOM 626 N N . PRO A 1 91 ? 23.006 2.330 -29.648 1.00 94.94 91 PRO A N 1
ATOM 627 C CA . PRO A 1 91 ? 22.808 3.558 -30.440 1.00 94.94 91 PRO A CA 1
ATOM 628 C C . PRO A 1 91 ? 21.354 3.737 -30.935 1.00 94.94 91 PRO A C 1
ATOM 630 O O . PRO A 1 91 ? 20.578 2.788 -30.923 1.00 94.94 91 PRO A O 1
ATOM 633 N N . THR A 1 92 ? 20.980 4.945 -31.384 1.00 94.00 92 THR A N 1
ATOM 634 C CA . THR A 1 92 ? 19.646 5.241 -31.966 1.00 94.00 92 THR A CA 1
ATOM 635 C C . THR A 1 92 ? 19.547 4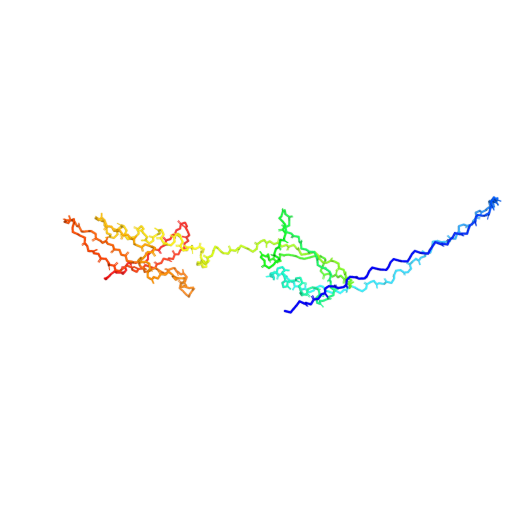.933 -33.464 1.00 94.00 92 THR A C 1
ATOM 637 O O . THR A 1 92 ? 18.454 4.837 -34.016 1.00 94.00 92 THR A O 1
ATOM 640 N N . GLU A 1 93 ? 20.688 4.769 -34.130 1.00 92.75 93 GLU A N 1
ATOM 641 C CA . GLU A 1 93 ? 20.806 4.307 -35.512 1.00 92.75 93 GLU A CA 1
ATOM 642 C C . GLU A 1 93 ? 21.873 3.218 -35.560 1.00 92.75 93 GLU A C 1
ATOM 644 O O . GLU A 1 93 ? 22.939 3.361 -34.953 1.00 92.75 93 GLU A O 1
ATOM 649 N N . ALA A 1 94 ? 21.591 2.117 -36.248 1.00 92.31 94 ALA A N 1
ATOM 650 C CA . ALA A 1 94 ? 22.478 0.968 -36.247 1.00 92.31 94 ALA A CA 1
ATOM 651 C C . ALA A 1 94 ? 22.365 0.128 -37.522 1.00 92.31 94 ALA A C 1
ATOM 653 O O . ALA A 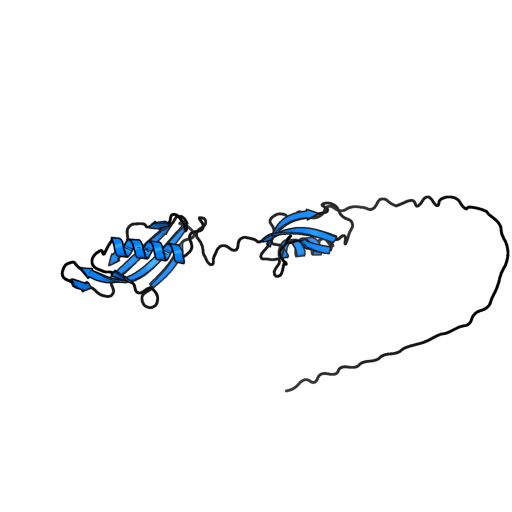1 94 ? 21.339 0.107 -38.209 1.00 92.31 94 ALA A O 1
ATOM 654 N N . GLU A 1 95 ? 23.442 -0.593 -37.820 1.00 90.75 95 GLU A N 1
ATOM 655 C CA . GLU A 1 95 ? 23.460 -1.626 -38.853 1.00 90.75 95 GLU A CA 1
ATOM 656 C C . GLU A 1 95 ? 22.564 -2.812 -38.446 1.00 90.75 95 GLU A C 1
ATOM 658 O O . GLU A 1 95 ? 22.373 -3.069 -37.250 1.00 90.75 95 GLU A O 1
ATOM 663 N N . PRO A 1 96 ? 22.044 -3.595 -39.406 1.00 87.31 96 PRO A N 1
ATOM 664 C CA . PRO A 1 96 ? 21.321 -4.821 -39.093 1.00 87.31 96 PRO A CA 1
ATOM 665 C C . PRO A 1 96 ? 22.142 -5.746 -38.190 1.00 87.31 96 PRO A C 1
ATOM 667 O O . PRO A 1 96 ? 23.332 -5.966 -38.423 1.00 87.31 96 PRO A O 1
ATOM 670 N N . ARG A 1 97 ? 21.497 -6.342 -37.180 1.00 91.44 97 ARG A N 1
ATOM 671 C CA . ARG A 1 97 ? 22.130 -7.210 -36.169 1.00 91.44 97 ARG A CA 1
ATOM 672 C C . ARG A 1 97 ? 23.147 -6.517 -35.261 1.00 91.44 97 ARG A C 1
ATOM 674 O O . ARG A 1 97 ? 23.833 -7.209 -34.504 1.00 91.44 97 ARG A O 1
ATOM 681 N N . ALA A 1 98 ? 23.245 -5.189 -35.298 1.00 94.62 98 ALA A N 1
ATOM 682 C CA . ALA A 1 98 ? 23.989 -4.449 -34.293 1.00 94.62 98 ALA A CA 1
ATOM 683 C C . ALA A 1 98 ? 23.405 -4.701 -32.897 1.00 94.62 98 ALA A C 1
ATOM 685 O O . ALA A 1 98 ? 22.219 -4.998 -32.728 1.00 94.62 98 ALA A O 1
ATOM 686 N N . LYS A 1 99 ? 24.272 -4.598 -31.891 1.00 97.31 99 LYS A N 1
ATOM 687 C CA . LYS A 1 99 ? 23.891 -4.743 -30.492 1.00 97.31 99 LYS A CA 1
ATOM 688 C C . LYS A 1 99 ? 23.430 -3.395 -29.940 1.00 97.31 99 LYS A C 1
ATOM 690 O O . LYS A 1 99 ? 24.229 -2.465 -29.893 1.00 97.31 99 LYS A O 1
ATOM 695 N N . ILE A 1 100 ? 22.179 -3.327 -29.502 1.00 98.00 100 ILE A N 1
ATOM 696 C CA . ILE A 1 100 ? 21.581 -2.186 -28.810 1.00 98.00 100 ILE A CA 1
ATOM 697 C C . ILE A 1 100 ? 21.629 -2.454 -27.309 1.00 98.00 100 ILE A C 1
ATOM 699 O O . ILE A 1 100 ? 21.224 -3.523 -26.844 1.00 98.00 100 ILE A O 1
ATOM 703 N N . THR A 1 101 ? 22.140 -1.493 -26.550 1.00 97.88 101 THR A N 1
ATOM 704 C CA . THR A 1 101 ? 22.136 -1.532 -25.088 1.00 97.88 101 THR A CA 1
ATOM 705 C C . THR A 1 101 ? 20.947 -0.732 -24.576 1.00 97.88 101 THR A C 1
ATOM 707 O O . THR A 1 101 ? 20.819 0.446 -24.905 1.00 97.88 101 THR A O 1
ATOM 710 N N . LEU A 1 102 ? 20.101 -1.368 -23.771 1.00 98.00 102 LEU A N 1
ATOM 711 C CA . LEU A 1 102 ? 19.017 -0.751 -23.015 1.00 98.00 102 LEU A CA 1
ATOM 712 C C . LEU A 1 102 ? 19.525 -0.415 -21.617 1.00 98.00 102 LEU A C 1
ATOM 714 O O . LEU A 1 102 ? 19.935 -1.320 -20.896 1.00 98.00 102 LEU A O 1
ATOM 718 N N . THR A 1 103 ? 19.471 0.852 -21.227 1.00 97.38 103 THR A N 1
ATOM 719 C CA . THR A 1 103 ? 19.636 1.260 -19.830 1.00 97.38 103 THR A CA 1
ATOM 720 C C . THR A 1 103 ? 18.273 1.190 -19.164 1.00 97.38 103 THR A C 1
ATOM 722 O O . THR A 1 103 ? 17.315 1.805 -19.644 1.00 97.38 103 THR A O 1
ATOM 725 N N . VAL A 1 104 ? 18.182 0.418 -18.086 1.00 96.31 104 VAL A N 1
ATOM 726 C CA . VAL A 1 104 ? 16.923 0.179 -17.388 1.00 96.31 104 VAL A CA 1
ATOM 727 C C . VAL A 1 104 ? 17.015 0.533 -15.911 1.00 96.31 104 VAL A C 1
ATOM 729 O O . VAL A 1 104 ? 18.030 0.291 -15.260 1.00 96.31 104 VAL A O 1
ATOM 732 N N . SER A 1 105 ? 15.905 1.010 -15.365 1.00 92.44 105 SER A N 1
ATOM 733 C CA . SER A 1 105 ? 15.700 1.164 -13.930 1.00 92.44 105 SER A CA 1
ATOM 734 C C . SER A 1 105 ? 14.667 0.161 -13.453 1.00 92.44 105 SER A C 1
ATOM 736 O O . SER A 1 105 ? 13.717 -0.175 -14.166 1.00 92.44 105 SER A O 1
ATOM 738 N N . LYS A 1 106 ? 14.844 -0.334 -12.228 1.00 85.56 106 LYS A N 1
ATOM 739 C CA . LYS A 1 106 ? 13.885 -1.238 -11.601 1.00 85.56 106 LYS A CA 1
ATOM 740 C C . LYS A 1 106 ? 12.544 -0.527 -11.551 1.00 85.56 106 LYS A C 1
ATOM 742 O O . LYS A 1 106 ? 12.431 0.527 -10.921 1.00 85.56 106 LYS A O 1
ATOM 747 N N . THR A 1 107 ? 11.535 -1.089 -12.209 1.00 71.75 107 THR A N 1
ATOM 748 C CA . THR A 1 107 ? 10.180 -0.579 -12.058 1.00 71.75 107 THR A CA 1
ATOM 749 C C . THR A 1 107 ? 9.871 -0.712 -10.572 1.00 71.75 107 THR A C 1
ATOM 751 O O . THR A 1 107 ? 9.980 -1.830 -10.048 1.00 71.75 107 THR A O 1
ATOM 754 N N . PRO A 1 108 ? 9.563 0.381 -9.849 1.00 58.44 108 PRO A N 1
ATOM 755 C CA . PRO A 1 108 ? 9.145 0.251 -8.469 1.00 58.44 108 PRO A CA 1
ATOM 756 C C . PRO A 1 108 ? 7.944 -0.681 -8.497 1.00 58.44 108 PRO A C 1
ATOM 758 O O . PRO A 1 108 ? 6.909 -0.351 -9.064 1.00 58.44 108 PRO A O 1
ATOM 761 N N . THR A 1 109 ? 8.121 -1.892 -7.972 1.00 50.66 109 THR A N 1
ATOM 762 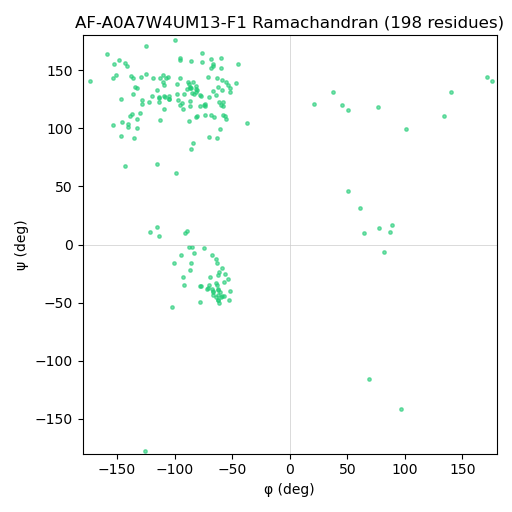C CA . THR A 1 109 ? 6.998 -2.788 -7.751 1.00 50.66 109 THR A CA 1
ATOM 763 C C . THR A 1 109 ? 6.185 -2.070 -6.687 1.00 50.66 109 THR A C 1
ATOM 765 O O . THR A 1 109 ? 6.703 -1.937 -5.570 1.00 50.66 109 THR A O 1
ATOM 768 N N . PRO A 1 110 ? 4.990 -1.524 -6.996 1.00 53.62 110 PRO A N 1
ATOM 769 C CA . PRO A 1 110 ? 4.141 -1.033 -5.929 1.00 53.62 110 PRO A CA 1
ATOM 770 C C . PRO A 1 110 ? 4.017 -2.187 -4.926 1.00 53.62 110 PRO A C 1
ATOM 772 O O . PRO A 1 110 ? 3.886 -3.341 -5.358 1.00 53.62 110 PRO A O 1
ATOM 775 N N . PRO A 1 111 ? 4.156 -1.930 -3.612 1.00 52.75 111 PRO A N 1
ATOM 776 C CA . PRO A 1 111 ? 3.929 -2.966 -2.615 1.00 52.75 111 PRO A CA 1
ATOM 777 C C . PRO A 1 111 ? 2.620 -3.667 -2.961 1.00 52.75 111 PRO A C 1
ATOM 779 O O . PRO A 1 111 ? 1.699 -2.984 -3.408 1.00 52.75 111 PRO A O 1
ATOM 782 N N . ALA A 1 112 ? 2.588 -4.998 -2.830 1.00 58.69 112 ALA A N 1
ATOM 783 C CA . ALA A 1 112 ? 1.427 -5.829 -3.137 1.00 58.69 112 ALA A CA 1
ATOM 784 C C . ALA A 1 112 ? 0.136 -5.102 -2.733 1.00 58.69 112 ALA A C 1
ATOM 786 O O . ALA A 1 112 ? -0.123 -4.954 -1.546 1.00 58.69 112 ALA A O 1
ATOM 787 N N . GLU A 1 113 ? -0.566 -4.594 -3.750 1.00 74.88 113 GLU A N 1
ATOM 788 C CA . GLU A 1 113 ? -1.679 -3.646 -3.671 1.00 74.88 113 GLU A CA 1
ATOM 789 C C . GLU A 1 113 ? -1.388 -2.384 -2.823 1.00 74.88 113 GLU A C 1
ATOM 791 O O . GLU A 1 113 ? -1.180 -2.406 -1.609 1.00 74.88 113 GLU A O 1
ATOM 796 N N . ALA A 1 114 ? -1.391 -1.226 -3.481 1.00 85.12 114 ALA A N 1
ATOM 797 C CA . ALA A 1 114 ? -1.306 0.077 -2.835 1.00 85.12 114 ALA A CA 1
ATOM 798 C C . ALA A 1 114 ? -2.217 1.062 -3.569 1.00 85.12 114 ALA A C 1
ATOM 800 O O . ALA A 1 114 ? -2.469 0.906 -4.767 1.00 85.12 114 ALA A O 1
ATOM 801 N N . THR A 1 115 ? -2.686 2.088 -2.862 1.00 86.50 115 THR A N 1
ATOM 802 C CA . THR A 1 115 ? -3.330 3.246 -3.496 1.00 86.50 115 THR A CA 1
ATOM 803 C C . THR A 1 115 ? -2.343 3.926 -4.459 1.00 86.50 115 THR A C 1
ATOM 805 O O . THR A 1 115 ? -1.124 3.766 -4.338 1.00 86.50 115 THR A O 1
ATOM 808 N N . ALA A 1 116 ? -2.830 4.732 -5.399 1.00 85.94 116 ALA A N 1
ATOM 809 C CA . ALA A 1 116 ? -2.012 5.582 -6.267 1.00 85.94 116 ALA A CA 1
ATOM 810 C C . ALA A 1 116 ? -1.101 6.531 -5.466 1.00 85.94 116 ALA A C 1
ATOM 812 O O . ALA A 1 116 ? -0.038 6.939 -5.931 1.00 85.94 116 ALA A O 1
ATOM 813 N N . THR A 1 117 ? -1.509 6.853 -4.242 1.00 85.88 117 THR A N 1
ATOM 814 C CA . THR A 1 117 ? -0.779 7.653 -3.254 1.00 85.88 117 THR A CA 1
ATOM 815 C C . THR A 1 117 ? 0.224 6.849 -2.408 1.00 85.88 117 THR A C 1
ATOM 817 O O . THR A 1 117 ? 0.969 7.428 -1.616 1.00 85.88 117 THR A O 1
ATOM 820 N N . GLY A 1 118 ? 0.314 5.529 -2.603 1.00 88.75 118 GLY A N 1
ATOM 821 C CA . GLY A 1 118 ? 1.306 4.652 -1.976 1.00 88.75 118 GLY A CA 1
ATOM 822 C C . GLY A 1 118 ? 0.914 4.099 -0.603 1.00 88.75 118 GLY A C 1
ATOM 823 O O . GLY A 1 118 ? 1.766 3.522 0.076 1.00 88.75 118 GLY A O 1
ATOM 824 N N . LEU A 1 119 ? -0.345 4.255 -0.179 1.00 92.88 119 LEU A N 1
ATOM 825 C CA . LEU A 1 119 ? -0.862 3.645 1.045 1.00 92.88 119 LEU A CA 1
ATOM 826 C C . LEU A 1 119 ? -1.059 2.140 0.843 1.00 92.88 119 LEU A C 1
ATOM 828 O O . LEU A 1 119 ? -1.839 1.709 -0.010 1.00 92.88 119 LEU A O 1
ATOM 832 N N . THR A 1 120 ? -0.388 1.337 1.662 1.00 93.25 120 THR A N 1
ATOM 833 C CA . THR A 1 120 ? -0.505 -0.128 1.625 1.00 93.25 120 THR A CA 1
ATOM 834 C C . THR A 1 120 ? -1.530 -0.633 2.635 1.00 93.25 120 THR A C 1
ATOM 836 O O . THR A 1 120 ? -1.810 0.032 3.639 1.00 93.25 120 THR A O 1
ATOM 839 N N . ALA A 1 121 ? -2.045 -1.847 2.416 1.00 92.56 121 ALA A N 1
ATOM 840 C CA . ALA A 1 121 ? -3.021 -2.483 3.302 1.00 92.56 121 ALA A CA 1
ATOM 841 C C . ALA A 1 121 ? -2.578 -2.495 4.775 1.00 92.56 121 ALA A C 1
ATOM 843 O O . ALA A 1 121 ? -3.377 -2.234 5.666 1.00 92.56 121 ALA A O 1
ATOM 844 N N . THR A 1 122 ? -1.295 -2.744 5.059 1.00 92.81 122 THR A N 1
ATOM 845 C CA . THR A 1 122 ? -0.781 -2.817 6.438 1.00 92.81 122 THR A CA 1
ATOM 846 C C . THR A 1 122 ? -0.840 -1.473 7.163 1.00 92.81 122 THR A C 1
ATOM 848 O O . THR A 1 122 ? -1.248 -1.411 8.326 1.00 92.81 122 THR A O 1
ATOM 851 N N . TYR A 1 123 ? -0.451 -0.385 6.493 1.00 95.44 123 TYR A N 1
ATOM 852 C CA . TYR A 1 123 ? -0.534 0.955 7.079 1.00 95.44 123 TYR A CA 1
ATOM 853 C C . TYR A 1 123 ? -1.989 1.407 7.190 1.00 95.44 123 TYR A C 1
ATOM 855 O O . TYR A 1 123 ? -2.373 1.995 8.201 1.00 95.44 123 TYR A O 1
ATOM 863 N N . ALA A 1 124 ? -2.816 1.057 6.205 1.00 96.75 124 ALA A N 1
ATOM 864 C CA . ALA A 1 124 ? -4.241 1.339 6.225 1.00 96.75 124 ALA A CA 1
ATOM 865 C C . ALA A 1 124 ? -4.957 0.608 7.378 1.00 96.75 124 ALA A C 1
ATOM 867 O O . ALA A 1 124 ? -5.692 1.230 8.141 1.00 96.75 124 ALA A O 1
ATOM 868 N N . GLN A 1 125 ? -4.669 -0.681 7.584 1.00 96.19 125 GLN A N 1
ATOM 869 C CA . GLN A 1 125 ? -5.157 -1.464 8.721 1.00 96.19 125 GLN A CA 1
ATOM 870 C C . GLN A 1 125 ? -4.696 -0.860 10.050 1.00 96.19 125 GLN A C 1
ATOM 872 O O . GLN A 1 125 ? -5.505 -0.694 10.954 1.00 96.19 125 GLN A O 1
ATOM 877 N N . SER A 1 126 ? -3.423 -0.471 10.161 1.00 96.88 126 SER A N 1
ATOM 878 C CA . SER A 1 126 ? -2.887 0.148 11.382 1.00 96.88 126 SER A CA 1
ATOM 879 C C . SER A 1 126 ? -3.576 1.475 11.711 1.00 96.88 126 SER A C 1
ATOM 881 O O . SER A 1 126 ? -3.832 1.772 12.879 1.00 96.88 126 SER A O 1
ATOM 883 N N . ALA A 1 127 ? -3.884 2.288 10.699 1.00 98.00 127 ALA A N 1
ATOM 884 C CA . ALA A 1 127 ? -4.658 3.514 10.872 1.00 98.00 127 ALA A CA 1
ATOM 885 C C . ALA A 1 127 ? -6.098 3.204 11.300 1.00 98.00 127 ALA A C 1
ATOM 887 O O . ALA A 1 127 ? -6.632 3.855 12.197 1.00 98.00 127 ALA A O 1
ATOM 888 N N . CYS A 1 128 ? -6.693 2.165 10.716 1.00 97.88 128 CYS A N 1
ATOM 889 C CA . CYS A 1 128 ? -8.016 1.705 11.093 1.00 97.88 128 CYS A CA 1
ATOM 890 C C . CYS A 1 128 ? -8.085 1.232 12.554 1.00 97.88 128 CYS A C 1
ATOM 892 O O . CYS A 1 128 ? -8.952 1.672 13.300 1.00 97.88 128 CYS A O 1
ATOM 894 N N . THR A 1 129 ? -7.130 0.407 12.992 1.00 97.31 129 THR A N 1
ATOM 895 C CA . THR A 1 129 ? -6.980 -0.030 14.390 1.00 97.31 129 THR A CA 1
ATOM 896 C C . THR A 1 129 ? -6.928 1.155 15.346 1.00 97.31 129 THR A C 1
ATOM 898 O O . THR A 1 129 ? -7.677 1.192 16.316 1.00 97.31 129 THR A O 1
ATOM 901 N N . GLN A 1 130 ? -6.106 2.162 15.040 1.00 97.50 130 GLN A N 1
ATOM 902 C CA . GLN A 1 130 ? -6.004 3.366 15.867 1.00 97.50 130 GLN A CA 1
ATOM 903 C C . GLN A 1 130 ? -7.323 4.145 15.935 1.00 97.50 130 GLN A C 1
ATOM 905 O O . GLN A 1 130 ? -7.669 4.664 16.994 1.00 97.50 130 GLN A O 1
ATOM 910 N N . ALA A 1 131 ? -8.065 4.227 14.827 1.00 97.94 131 ALA A N 1
ATOM 911 C CA . ALA A 1 131 ? -9.374 4.873 14.807 1.00 97.94 131 ALA A CA 1
ATOM 912 C C . ALA A 1 131 ? -10.406 4.100 15.644 1.00 97.94 131 ALA A C 1
ATOM 914 O O . ALA A 1 131 ? -11.164 4.718 16.387 1.00 97.94 131 ALA A O 1
ATOM 915 N N . ILE A 1 132 ? -10.409 2.764 15.571 1.00 97.81 132 ILE A N 1
ATOM 916 C CA . ILE A 1 132 ? -11.288 1.898 16.374 1.00 97.81 132 ILE A CA 1
ATOM 917 C C . ILE A 1 132 ? -10.995 2.077 17.867 1.00 97.81 132 ILE A C 1
ATOM 919 O O . ILE A 1 132 ? -11.917 2.297 18.649 1.00 97.81 132 ILE A O 1
ATOM 923 N N . ASP A 1 133 ? -9.723 2.048 18.261 1.00 97.06 133 ASP A N 1
ATOM 924 C CA . ASP A 1 133 ? -9.322 2.214 19.663 1.00 97.06 133 ASP A CA 1
ATOM 925 C C . ASP A 1 133 ? -9.672 3.609 20.205 1.00 97.06 133 ASP A C 1
ATOM 927 O O . ASP A 1 133 ? -10.016 3.763 21.380 1.00 97.06 133 ASP A O 1
ATOM 931 N N . ALA A 1 134 ? -9.613 4.635 19.350 1.00 97.25 134 ALA A N 1
ATOM 932 C CA . ALA A 1 134 ? -10.018 5.992 19.700 1.00 97.25 134 ALA A CA 1
ATOM 933 C C . ALA A 1 134 ? -11.544 6.137 19.845 1.00 97.25 134 ALA A C 1
ATOM 935 O O . ALA A 1 134 ? -11.999 6.846 20.745 1.00 97.25 134 ALA A O 1
ATOM 936 N N . GLU A 1 135 ? -12.323 5.472 18.987 1.00 96.62 135 GLU A N 1
ATOM 937 C CA . GLU A 1 135 ? -13.792 5.467 19.037 1.00 96.62 135 GLU A CA 1
ATOM 938 C C . GLU A 1 135 ? -14.320 4.681 20.248 1.00 96.62 135 GLU A C 1
ATOM 940 O O . GLU A 1 135 ? -15.302 5.081 20.877 1.00 96.62 135 GLU A O 1
ATOM 945 N N . PHE A 1 136 ? -13.636 3.599 20.633 1.00 96.38 136 PHE A N 1
ATOM 946 C CA . PHE A 1 136 ? -14.018 2.720 21.740 1.00 96.38 136 PHE A CA 1
ATOM 947 C C . PHE A 1 136 ? -12.988 2.750 22.886 1.00 96.38 136 PHE A C 1
ATOM 949 O O . PHE A 1 136 ? -12.339 1.743 23.184 1.00 96.38 136 PHE A O 1
ATOM 956 N N . PRO A 1 137 ? -12.873 3.873 23.622 1.00 95.88 137 PRO A N 1
ATOM 957 C CA . PRO A 1 137 ? -11.791 4.106 24.585 1.00 95.88 137 PRO A CA 1
ATOM 958 C C . PRO A 1 137 ? -11.817 3.191 25.821 1.00 95.88 137 PRO A C 1
ATOM 960 O O . PRO A 1 137 ? -10.886 3.211 26.624 1.00 95.88 137 PRO A O 1
ATOM 963 N N . PHE A 1 138 ? -12.888 2.417 26.015 1.00 95.56 138 PHE A N 1
ATOM 964 C CA . PHE A 1 138 ? -13.022 1.463 27.120 1.00 95.56 138 PHE A CA 1
ATOM 965 C C . PHE A 1 138 ? -12.585 0.036 26.743 1.00 95.56 138 PHE A C 1
ATOM 967 O O . PHE A 1 138 ? -12.475 -0.806 27.634 1.00 95.56 138 PHE A O 1
ATOM 974 N N . GLY A 1 139 ? -12.315 -0.230 25.461 1.00 95.00 139 GLY A N 1
ATOM 975 C CA . GLY A 1 139 ? -11.796 -1.500 24.957 1.00 95.00 139 GLY A CA 1
ATOM 976 C C . GLY A 1 139 ? -12.441 -1.909 23.633 1.00 95.00 139 GLY A C 1
ATOM 977 O O . GLY A 1 139 ? -13.668 -1.917 23.525 1.00 95.00 139 GLY A O 1
ATOM 978 N N . ALA A 1 140 ? -11.608 -2.287 22.664 1.00 96.56 140 ALA A N 1
ATOM 979 C CA . ALA A 1 140 ? -12.009 -2.832 21.372 1.00 96.56 140 ALA A CA 1
ATOM 980 C C . ALA A 1 140 ? -11.071 -3.974 20.958 1.00 96.56 140 ALA A C 1
ATOM 982 O O . ALA A 1 140 ? -9.967 -3.742 20.465 1.00 96.56 140 ALA A O 1
ATOM 983 N N . ASP A 1 141 ? -11.516 -5.217 21.133 1.00 96.69 141 ASP A N 1
ATOM 984 C CA . ASP A 1 141 ? -10.751 -6.392 20.716 1.00 96.69 141 ASP A CA 1
ATOM 985 C C . ASP A 1 141 ? -11.071 -6.717 19.250 1.00 96.69 141 ASP A C 1
ATOM 987 O O . ASP A 1 141 ? -12.157 -7.189 18.917 1.00 96.69 141 ASP A O 1
ATOM 991 N N . GLN A 1 142 ? -10.128 -6.420 18.354 1.00 95.00 142 GLN A N 1
ATOM 992 C CA . GLN A 1 142 ? -10.309 -6.505 16.900 1.00 95.00 142 GLN A CA 1
ATOM 993 C C . GLN A 1 142 ? -9.883 -7.876 16.352 1.00 95.00 142 GLN A C 1
ATOM 995 O O . GLN A 1 142 ? -8.752 -8.323 16.561 1.00 95.00 142 GLN A O 1
ATOM 1000 N N . HIS A 1 143 ? -10.738 -8.524 15.558 1.00 93.44 143 HIS A N 1
ATOM 1001 C CA . HIS A 1 143 ? -10.511 -9.891 15.071 1.00 93.44 143 HIS A CA 1
ATOM 1002 C C . HIS A 1 143 ? -9.947 -9.945 13.639 1.00 93.44 143 HIS A C 1
ATOM 1004 O O . HIS A 1 143 ? -10.540 -10.540 12.746 1.00 93.44 143 HIS A O 1
ATOM 1010 N N . TRP A 1 144 ? -8.763 -9.384 13.385 1.00 87.25 144 TRP A N 1
ATOM 1011 C CA . TRP A 1 144 ? -8.192 -9.243 12.025 1.00 87.25 144 TRP A CA 1
ATOM 1012 C C . TRP A 1 144 ? -7.866 -10.537 11.250 1.00 87.25 144 TRP A C 1
ATOM 1014 O O . TRP A 1 144 ? -7.604 -10.476 10.047 1.00 87.25 144 TRP A O 1
ATOM 1024 N N . ILE A 1 145 ? -7.860 -11.703 11.904 1.00 84.88 145 ILE A N 1
ATOM 1025 C CA . ILE A 1 145 ? -7.592 -12.999 11.250 1.00 84.88 145 ILE A CA 1
ATOM 1026 C C . ILE A 1 145 ? -8.889 -13.781 11.023 1.00 84.88 145 ILE A C 1
ATOM 1028 O O . ILE A 1 145 ? -9.158 -14.197 9.901 1.00 84.88 145 ILE A O 1
ATOM 1032 N N . LEU A 1 146 ? -9.690 -13.990 12.075 1.00 80.62 146 LEU A N 1
ATOM 1033 C CA . LEU A 1 146 ? -10.908 -14.813 12.013 1.00 80.62 146 LEU A CA 1
ATOM 1034 C C . LEU A 1 146 ? -12.208 -14.006 11.899 1.00 80.62 146 LEU A C 1
ATOM 1036 O O . LEU A 1 146 ? -13.230 -14.570 11.527 1.00 80.62 146 LEU A O 1
ATOM 1040 N N . GLY A 1 147 ? -12.169 -12.707 12.182 1.00 75.25 147 GLY A N 1
ATOM 1041 C CA . GLY A 1 147 ? -13.291 -11.777 12.056 1.00 75.25 147 GLY A CA 1
ATOM 1042 C C . GLY A 1 147 ? -13.059 -10.697 10.999 1.00 75.25 147 GLY A C 1
ATOM 1043 O O . GLY A 1 147 ? -13.769 -9.701 10.981 1.00 75.25 147 GLY A O 1
ATOM 1044 N N . LYS A 1 148 ? -12.070 -10.851 10.110 1.00 91.88 148 LYS A N 1
ATOM 1045 C CA . LYS A 1 148 ? -11.911 -9.954 8.960 1.00 91.88 148 LYS A CA 1
ATOM 1046 C C . LYS A 1 148 ? -12.876 -10.381 7.863 1.00 91.88 148 LYS A C 1
ATOM 1048 O O . LYS A 1 148 ? -12.715 -11.439 7.259 1.00 91.88 148 LYS A O 1
ATOM 1053 N N . LEU A 1 149 ? -13.880 -9.549 7.631 1.00 91.12 149 LEU A N 1
ATOM 1054 C CA . LEU A 1 149 ? -14.956 -9.791 6.678 1.00 91.12 149 LEU A CA 1
ATOM 1055 C C . LEU A 1 149 ? -14.659 -9.188 5.300 1.00 91.12 149 LEU A C 1
ATOM 1057 O O . LEU A 1 149 ? -15.157 -9.713 4.309 1.00 91.12 149 LEU A O 1
ATOM 1061 N N . ALA A 1 150 ? -13.861 -8.116 5.231 1.00 91.50 150 ALA A N 1
ATOM 1062 C CA . ALA A 1 150 ? -13.399 -7.522 3.976 1.00 91.50 150 ALA A CA 1
ATOM 1063 C C . ALA A 1 150 ? -12.033 -6.831 4.131 1.00 91.50 150 ALA A C 1
ATOM 1065 O O . ALA A 1 150 ? -11.737 -6.244 5.175 1.00 91.50 150 ALA A O 1
ATOM 1066 N N . GLU A 1 151 ? -11.236 -6.902 3.066 1.00 93.94 151 GLU A N 1
ATOM 1067 C CA . GLU A 1 151 ? -10.017 -6.129 2.811 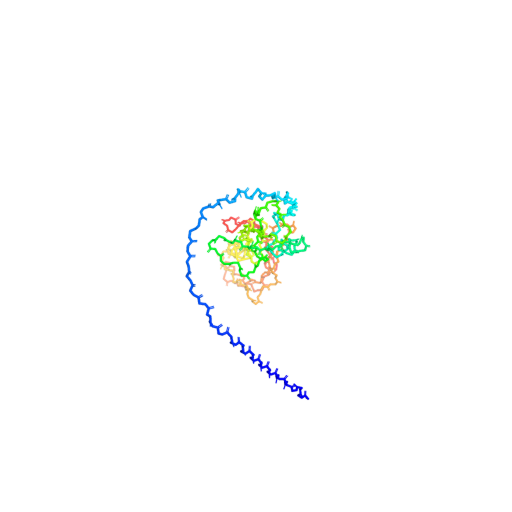1.00 93.94 151 GLU A CA 1
ATOM 1068 C C . GLU A 1 151 ? -9.968 -5.892 1.305 1.00 93.94 151 GLU A C 1
ATOM 1070 O O . GLU A 1 151 ? -9.749 -6.826 0.535 1.00 93.94 151 GLU A O 1
ATOM 1075 N N . GLU A 1 152 ? -10.270 -4.670 0.885 1.00 92.38 152 GLU A N 1
ATOM 1076 C CA . GLU A 1 152 ? -10.435 -4.335 -0.525 1.00 92.38 152 GLU A CA 1
ATOM 1077 C C . GLU A 1 152 ? -9.742 -3.012 -0.838 1.00 92.38 152 GLU A C 1
ATOM 1079 O O . GLU A 1 152 ? -9.988 -1.996 -0.183 1.00 92.38 152 GLU A O 1
ATOM 1084 N N . LEU A 1 153 ? -8.914 -3.005 -1.880 1.00 91.56 153 LEU A N 1
ATOM 1085 C CA . LEU A 1 153 ? -8.434 -1.772 -2.486 1.00 91.56 153 LEU A CA 1
ATOM 1086 C C . LEU A 1 153 ? -9.505 -1.230 -3.445 1.00 91.56 153 LEU A C 1
ATOM 1088 O O . LEU A 1 153 ? -9.734 -1.781 -4.522 1.00 91.56 153 LEU A O 1
ATOM 1092 N N . GLN A 1 154 ? -10.146 -0.121 -3.079 1.00 90.06 154 GLN A N 1
ATOM 1093 C CA . GLN A 1 154 ? -11.091 0.602 -3.932 1.00 90.06 154 GLN A CA 1
ATOM 1094 C C . GLN A 1 154 ? -10.319 1.580 -4.826 1.00 90.06 154 GLN A C 1
ATOM 1096 O O . GLN A 1 154 ? -10.163 2.760 -4.510 1.00 90.06 154 GLN A O 1
ATOM 1101 N N . ALA A 1 155 ? -9.783 1.067 -5.937 1.00 80.12 155 ALA A N 1
ATOM 1102 C CA . ALA A 1 155 ? -8.914 1.824 -6.844 1.00 80.12 155 ALA A CA 1
ATOM 1103 C C . ALA A 1 155 ? -9.601 3.037 -7.506 1.00 80.12 155 ALA A C 1
ATOM 1105 O O . ALA A 1 155 ? -8.936 4.004 -7.863 1.00 80.12 155 ALA A O 1
ATOM 1106 N N . ASP A 1 156 ? -10.925 3.011 -7.659 1.00 81.88 156 ASP A N 1
ATOM 1107 C CA . ASP A 1 156 ? -11.728 4.117 -8.193 1.00 81.88 156 ASP A CA 1
ATOM 1108 C C . ASP A 1 156 ? -11.801 5.323 -7.243 1.00 81.88 156 ASP A C 1
ATOM 1110 O O . ASP A 1 156 ? -11.944 6.461 -7.692 1.00 81.88 156 ASP A O 1
ATOM 1114 N N . THR A 1 157 ? -11.682 5.073 -5.938 1.00 87.69 157 THR A N 1
ATOM 1115 C CA . THR A 1 157 ? -11.733 6.083 -4.869 1.00 87.69 157 THR A CA 1
ATOM 1116 C C . THR A 1 157 ? -10.399 6.256 -4.138 1.00 87.69 157 THR A C 1
ATOM 1118 O O . THR A 1 157 ? -10.330 6.997 -3.161 1.00 87.69 157 THR A O 1
ATOM 1121 N N . ASP A 1 158 ? -9.341 5.612 -4.634 1.00 92.62 158 ASP A N 1
ATOM 1122 C CA . ASP A 1 158 ? -7.973 5.648 -4.108 1.00 92.62 158 ASP A CA 1
ATOM 1123 C C . ASP A 1 158 ? -7.859 5.364 -2.598 1.00 92.62 158 ASP A C 1
ATOM 1125 O O . ASP A 1 158 ? -7.184 6.079 -1.852 1.00 92.62 158 ASP A O 1
ATOM 1129 N N . ARG A 1 159 ? -8.554 4.326 -2.118 1.00 95.19 159 ARG A N 1
ATOM 1130 C CA . ARG A 1 159 ? -8.630 4.015 -0.682 1.00 95.19 159 ARG A CA 1
ATOM 1131 C C . ARG A 1 159 ? -8.752 2.526 -0.391 1.00 95.19 159 ARG A C 1
ATOM 1133 O O . ARG A 1 159 ? -9.217 1.744 -1.214 1.00 95.19 159 ARG A O 1
ATOM 1140 N N . TRP A 1 160 ? -8.386 2.155 0.824 1.00 96.81 160 TRP A N 1
ATOM 1141 C CA . TRP A 1 160 ? -8.639 0.843 1.398 1.00 96.81 160 TRP A CA 1
ATOM 1142 C C . TRP A 1 160 ? -9.988 0.808 2.096 1.00 96.81 160 TRP A C 1
ATOM 1144 O O . TRP A 1 160 ? -10.344 1.741 2.814 1.00 96.81 160 TRP A O 1
ATOM 1154 N N . PHE A 1 161 ? -10.699 -0.297 1.931 1.00 97.06 161 PHE A N 1
ATOM 1155 C CA . PHE A 1 161 ? -11.875 -0.644 2.705 1.00 97.06 161 PHE A CA 1
ATOM 1156 C C . PHE A 1 161 ? -11.581 -1.873 3.563 1.00 97.06 161 PHE A C 1
ATOM 1158 O O . PHE A 1 161 ? -11.165 -2.917 3.055 1.00 97.06 161 PHE A O 1
ATOM 1165 N N . PHE A 1 162 ? -11.833 -1.751 4.864 1.00 97.44 162 PHE A N 1
ATOM 1166 C CA . PHE A 1 162 ? -11.819 -2.869 5.797 1.00 97.44 162 PHE A CA 1
ATOM 1167 C C . PHE A 1 162 ? -13.185 -3.053 6.426 1.00 97.44 162 PHE A C 1
ATOM 1169 O O . PHE A 1 162 ? -13.853 -2.087 6.799 1.00 97.44 162 PHE A O 1
ATOM 1176 N N . LYS A 1 163 ? -13.539 -4.318 6.631 1.00 96.94 163 LYS A N 1
ATOM 1177 C CA . LYS A 1 163 ? -14.635 -4.717 7.502 1.00 96.94 163 LYS A CA 1
ATOM 1178 C C . LYS A 1 163 ? -14.129 -5.762 8.478 1.00 96.94 163 LYS A C 1
ATOM 1180 O O . LYS A 1 163 ? -13.650 -6.817 8.057 1.00 96.94 163 LYS A O 1
ATOM 1185 N N . VAL A 1 164 ? -14.236 -5.474 9.766 1.00 97.38 164 VAL A N 1
ATOM 1186 C CA . VAL A 1 164 ? -13.710 -6.322 10.836 1.00 97.38 164 VAL A CA 1
ATOM 1187 C C . VAL A 1 164 ? -14.726 -6.454 11.961 1.00 97.38 164 VAL A C 1
ATOM 1189 O O . VAL A 1 164 ? -15.449 -5.518 12.285 1.00 97.38 164 VAL A O 1
ATOM 1192 N N . THR A 1 165 ? -14.789 -7.637 12.545 1.00 97.12 165 THR A N 1
ATOM 1193 C CA . THR A 1 165 ? -15.549 -7.925 13.752 1.00 97.12 165 THR A CA 1
ATOM 1194 C C . THR A 1 165 ? -14.744 -7.494 14.981 1.00 97.12 165 THR A C 1
ATOM 1196 O O . THR A 1 165 ? -13.548 -7.786 15.075 1.00 97.12 165 THR A O 1
ATOM 1199 N N . VAL A 1 166 ? -15.389 -6.802 15.918 1.00 97.44 166 VAL A N 1
ATOM 1200 C CA . VAL A 1 166 ? -14.777 -6.204 17.111 1.00 97.44 166 VAL A CA 1
ATOM 1201 C C . VAL A 1 166 ? -15.635 -6.500 18.339 1.00 97.44 166 VAL A C 1
ATOM 1203 O O . VAL A 1 166 ? -16.852 -6.320 18.307 1.00 97.44 166 VAL A O 1
ATOM 1206 N N . ASP A 1 167 ? -15.003 -6.897 19.441 1.00 97.62 167 ASP A N 1
ATOM 1207 C CA . ASP A 1 167 ? -15.672 -6.963 20.740 1.00 97.62 167 ASP A CA 1
ATOM 1208 C C . ASP A 1 167 ? -15.464 -5.638 21.481 1.00 97.62 167 ASP A C 1
ATOM 1210 O O . ASP A 1 167 ? -14.338 -5.251 21.796 1.00 97.62 167 ASP A O 1
ATOM 1214 N N . VAL A 1 168 ? -16.554 -4.922 21.751 1.00 97.31 168 VAL A N 1
ATOM 1215 C CA . VAL A 1 168 ? -16.526 -3.564 22.306 1.00 97.31 168 VAL A CA 1
ATOM 1216 C C . VAL A 1 168 ? -16.913 -3.590 23.776 1.00 97.31 168 VAL A C 1
ATOM 1218 O O . VAL A 1 168 ? -17.994 -4.051 24.144 1.00 97.31 168 VAL A O 1
ATOM 1221 N N . THR A 1 169 ? -16.056 -3.041 24.630 1.00 97.56 169 THR A N 1
ATOM 1222 C CA . THR A 1 169 ? -16.318 -2.885 26.064 1.00 97.56 169 THR A CA 1
ATOM 1223 C C . THR A 1 169 ? -16.799 -1.470 26.356 1.00 97.56 169 THR A C 1
ATOM 1225 O O . THR A 1 169 ? -16.278 -0.503 25.813 1.00 97.56 169 THR A O 1
ATOM 1228 N N . ASN A 1 170 ? -17.810 -1.324 27.214 1.00 94.44 170 ASN A N 1
ATOM 1229 C CA . ASN A 1 170 ? -18.325 -0.018 27.632 1.00 94.44 170 ASN A CA 1
ATOM 1230 C C . ASN A 1 170 ? -17.789 0.417 29.010 1.00 94.44 170 ASN A C 1
ATOM 1232 O O . ASN A 1 170 ? -17.134 -0.344 29.718 1.00 94.44 170 ASN A O 1
ATOM 1236 N N . ALA A 1 171 ? -18.136 1.635 29.443 1.00 96.25 171 ALA A N 1
ATOM 1237 C CA . ALA A 1 171 ? -17.689 2.210 30.719 1.00 96.25 171 ALA A CA 1
ATOM 1238 C C . ALA A 1 171 ? -18.075 1.399 31.974 1.00 96.25 171 ALA A C 1
ATOM 1240 O O . ALA A 1 171 ? -17.482 1.582 33.035 1.00 96.25 171 ALA A O 1
ATOM 1241 N N . SER A 1 172 ? -19.082 0.525 31.874 1.00 95.81 172 SER A N 1
ATOM 1242 C CA . SER A 1 172 ? -19.493 -0.362 32.971 1.00 95.81 172 SER A CA 1
ATOM 1243 C C . SER A 1 172 ? -18.710 -1.680 32.990 1.00 95.81 172 SER A C 1
ATOM 1245 O O . SER A 1 172 ? -18.944 -2.506 33.869 1.00 95.81 172 SER A O 1
ATOM 1247 N N . GLY A 1 173 ? -17.811 -1.897 32.024 1.00 94.62 173 GLY A N 1
ATOM 1248 C CA . GLY A 1 173 ? -17.072 -3.144 31.840 1.00 94.62 173 GLY A CA 1
ATOM 1249 C C . GLY A 1 173 ? -17.888 -4.259 31.183 1.00 94.62 173 GLY A C 1
ATOM 1250 O O . GLY A 1 173 ? -17.482 -5.414 31.244 1.00 94.62 173 GLY A O 1
ATOM 1251 N N . ALA A 1 174 ? -19.046 -3.945 30.591 1.00 96.75 174 ALA A N 1
ATOM 1252 C CA . ALA A 1 174 ? -19.812 -4.916 29.816 1.00 96.75 174 ALA A CA 1
ATOM 1253 C C . ALA A 1 174 ? -19.319 -4.933 28.365 1.00 96.75 174 ALA A C 1
ATOM 1255 O O . ALA A 1 174 ? -19.148 -3.868 27.767 1.00 96.75 174 ALA A O 1
ATOM 1256 N N . THR A 1 175 ? -19.140 -6.135 27.819 1.00 97.62 175 THR A N 1
ATOM 1257 C CA . THR A 1 175 ? -18.650 -6.359 26.456 1.00 97.62 175 THR A CA 1
ATOM 1258 C C . THR A 1 175 ? -19.792 -6.778 25.539 1.00 97.62 175 THR A C 1
ATOM 1260 O O . THR A 1 175 ? -20.546 -7.705 25.845 1.00 97.62 175 THR A O 1
ATOM 1263 N N . GLN A 1 176 ? -19.926 -6.079 24.416 1.00 96.69 176 GLN A N 1
ATOM 1264 C CA . GLN A 1 176 ? -20.727 -6.500 23.278 1.00 96.69 176 GLN A CA 1
ATOM 1265 C C . GLN A 1 176 ? -19.804 -7.203 22.287 1.00 96.69 176 GLN A C 1
ATOM 1267 O O . GLN A 1 176 ? -18.851 -6.600 21.805 1.00 96.69 176 GLN A O 1
ATOM 1272 N N . HIS A 1 177 ? -20.094 -8.469 22.006 1.00 96.81 177 HIS A N 1
ATOM 1273 C CA . HIS A 1 177 ? -19.329 -9.250 21.043 1.00 96.81 177 HIS A CA 1
ATOM 1274 C C . HIS A 1 177 ? -19.835 -9.037 19.619 1.00 96.81 177 HIS A C 1
ATOM 1276 O O . HIS A 1 177 ? -20.999 -8.680 19.410 1.00 96.81 177 HIS A O 1
ATOM 1282 N N . ASP A 1 178 ? -18.962 -9.325 18.664 1.00 94.56 178 ASP A N 1
ATOM 1283 C CA . ASP A 1 178 ? -19.274 -9.425 17.242 1.00 94.56 178 ASP A CA 1
ATOM 1284 C C . ASP A 1 178 ? -19.823 -8.138 16.585 1.00 94.56 178 ASP A C 1
ATOM 1286 O O . ASP A 1 178 ? -20.611 -8.203 15.637 1.00 94.56 178 ASP A O 1
ATOM 1290 N N . VAL A 1 179 ? -19.408 -6.956 17.056 1.00 97.12 179 VAL A N 1
ATOM 1291 C CA . VAL A 1 179 ? -19.759 -5.677 16.413 1.00 97.12 179 VAL A CA 1
ATOM 1292 C C . VAL A 1 179 ? -19.013 -5.574 15.090 1.00 97.12 179 VAL A C 1
ATOM 1294 O O . VAL A 1 179 ? -17.791 -5.714 15.049 1.00 97.12 179 VAL A O 1
ATOM 1297 N N . ASN A 1 180 ? -19.717 -5.315 13.991 1.00 97.06 180 ASN A N 1
ATOM 1298 C CA . ASN A 1 180 ? -19.047 -5.095 12.714 1.00 97.06 180 ASN A CA 1
ATOM 1299 C C . ASN A 1 180 ? -18.596 -3.648 12.633 1.00 97.06 180 ASN A C 1
ATOM 1301 O O . ASN A 1 180 ? -19.412 -2.755 12.825 1.00 97.06 180 ASN A O 1
ATOM 1305 N N . VAL A 1 181 ? -17.329 -3.422 12.300 1.00 98.12 181 VAL A N 1
ATOM 1306 C CA . VAL A 1 181 ? -16.772 -2.093 12.059 1.00 98.12 181 VAL A CA 1
ATOM 1307 C C . VAL A 1 181 ? -16.244 -2.013 10.635 1.00 98.12 181 VAL A C 1
ATOM 1309 O O . VAL A 1 181 ? -15.471 -2.859 10.184 1.00 98.12 181 VAL A O 1
ATOM 1312 N N . GLU A 1 182 ? -16.682 -0.983 9.928 1.00 98.06 182 GLU A N 1
ATOM 1313 C CA . GLU A 1 182 ? -16.307 -0.642 8.565 1.00 98.06 182 GLU A CA 1
ATOM 1314 C C . GLU A 1 182 ? -15.457 0.628 8.557 1.00 98.06 182 GLU A C 1
ATOM 1316 O O . GLU A 1 182 ? -15.712 1.583 9.297 1.00 98.06 182 GLU A O 1
ATOM 1321 N N . CYS A 1 183 ? -14.431 0.622 7.713 1.00 97.56 183 CYS A N 1
ATOM 1322 C CA . CYS A 1 183 ? -13.343 1.581 7.770 1.00 97.56 183 CYS A CA 1
ATOM 1323 C C . CYS A 1 183 ? -12.826 1.880 6.369 1.00 97.56 183 CYS A C 1
ATOM 1325 O O . CYS A 1 183 ? -12.445 0.963 5.639 1.00 97.56 183 CYS A O 1
ATOM 1327 N N . TYR A 1 184 ? -12.802 3.160 6.012 1.00 97.81 184 TYR A N 1
ATOM 1328 C CA . TYR A 1 184 ? -12.287 3.641 4.736 1.00 97.81 184 TYR A CA 1
ATOM 1329 C C . TYR A 1 184 ? -11.032 4.466 4.998 1.00 97.81 184 TYR A C 1
ATOM 1331 O O . TYR A 1 184 ? -11.075 5.423 5.776 1.00 97.81 184 TYR A O 1
ATOM 1339 N N . VAL A 1 185 ? -9.912 4.082 4.382 1.00 98.19 185 VAL A N 1
ATOM 1340 C CA . VAL A 1 185 ? -8.599 4.677 4.657 1.00 98.19 185 VAL A CA 1
ATOM 1341 C C . VAL A 1 185 ? -7.915 5.112 3.368 1.00 98.19 185 VAL A C 1
ATOM 1343 O O . VAL A 1 185 ? -7.698 4.309 2.466 1.00 98.19 185 VAL A O 1
ATOM 1346 N N . SER A 1 186 ? -7.543 6.384 3.301 1.00 96.44 186 SER A N 1
ATOM 1347 C CA . SER A 1 186 ? -6.868 7.023 2.164 1.00 96.44 186 SER A CA 1
ATOM 1348 C C . SER A 1 186 ? -5.568 7.704 2.612 1.00 96.44 186 SER A C 1
ATOM 1350 O O . SER A 1 186 ? -5.203 7.641 3.788 1.00 96.44 186 SER A O 1
ATOM 1352 N N . GLY A 1 187 ? -4.859 8.370 1.698 1.00 94.50 187 GLY A N 1
ATOM 1353 C CA . GLY A 1 187 ? -3.635 9.115 2.007 1.00 94.50 187 GLY A CA 1
ATOM 1354 C C . GLY A 1 187 ? -2.373 8.308 1.719 1.00 94.50 187 GLY A C 1
ATOM 1355 O O . GLY A 1 187 ? -2.305 7.602 0.721 1.00 94.50 187 GLY A O 1
ATOM 1356 N N . THR A 1 188 ? -1.352 8.429 2.563 1.00 94.25 188 THR A N 1
ATOM 1357 C CA . THR A 1 188 ? -0.065 7.730 2.386 1.00 94.25 188 THR A CA 1
ATOM 1358 C C . THR A 1 188 ? 0.277 6.909 3.625 1.00 94.25 188 THR A C 1
ATOM 1360 O O . THR A 1 188 ? -0.355 7.063 4.667 1.00 94.25 188 THR A O 1
ATOM 1363 N N . ASN A 1 189 ? 1.315 6.073 3.554 1.00 93.31 189 ASN A N 1
ATOM 1364 C CA . ASN A 1 189 ? 1.818 5.359 4.735 1.00 93.31 189 ASN A CA 1
ATOM 1365 C C . ASN A 1 189 ? 2.230 6.306 5.883 1.00 93.31 189 ASN A C 1
ATOM 1367 O O . ASN A 1 189 ? 2.073 5.949 7.048 1.00 93.31 189 ASN A O 1
ATOM 1371 N N . ASP A 1 190 ? 2.725 7.508 5.564 1.00 93.69 190 ASP A N 1
ATOM 1372 C CA . ASP A 1 190 ? 3.174 8.498 6.556 1.00 93.69 190 ASP A CA 1
ATOM 1373 C C . ASP A 1 190 ? 2.040 9.398 7.070 1.00 93.69 190 ASP A C 1
ATOM 1375 O O . ASP A 1 190 ? 2.148 9.999 8.140 1.00 93.69 190 ASP A O 1
ATOM 1379 N N . ALA A 1 191 ? 0.956 9.518 6.302 1.00 94.81 191 ALA A N 1
ATOM 1380 C CA . ALA A 1 191 ? -0.189 10.361 6.620 1.00 94.81 191 ALA A CA 1
ATOM 1381 C C . ALA A 1 191 ? -1.505 9.692 6.180 1.00 94.81 191 ALA A C 1
ATOM 1383 O O . ALA A 1 191 ? -2.158 10.173 5.245 1.00 94.81 191 ALA A O 1
ATOM 1384 N N . PRO A 1 192 ? -1.903 8.576 6.819 1.00 97.19 192 PRO A N 1
ATOM 1385 C CA . PRO A 1 192 ? -3.177 7.942 6.527 1.00 97.19 192 PRO A CA 1
ATOM 1386 C C . PRO A 1 192 ? -4.333 8.799 7.058 1.00 97.19 192 PRO A C 1
ATOM 1388 O O . PRO A 1 192 ? -4.243 9.419 8.120 1.00 97.19 192 PRO A O 1
ATOM 1391 N N . SER A 1 193 ? -5.442 8.815 6.327 1.00 97.12 193 SER A N 1
ATOM 1392 C CA . SER A 1 193 ? -6.676 9.506 6.693 1.00 97.12 193 SER A CA 1
ATOM 1393 C C . SER A 1 193 ? -7.822 8.506 6.746 1.00 97.12 193 SER A C 1
ATOM 1395 O O . SER A 1 193 ? -8.086 7.814 5.764 1.00 97.12 193 SER A O 1
ATOM 1397 N N . VAL A 1 194 ? -8.477 8.427 7.904 1.00 97.94 194 VAL A N 1
ATOM 1398 C CA . VAL A 1 194 ? -9.586 7.505 8.166 1.00 97.94 194 VAL A CA 1
ATOM 1399 C C . VAL A 1 194 ? -10.892 8.298 8.148 1.00 97.94 194 VAL A C 1
ATOM 1401 O O . VAL A 1 194 ? -11.023 9.298 8.859 1.00 97.94 194 VAL A O 1
ATOM 1404 N N . GLU A 1 195 ? -11.848 7.880 7.321 1.00 97.44 195 GLU A N 1
ATOM 1405 C CA . GLU A 1 195 ? -13.219 8.404 7.366 1.00 97.44 195 GLU A CA 1
ATOM 1406 C C . GLU A 1 195 ? -13.924 7.960 8.666 1.00 97.44 195 GLU A C 1
ATOM 1408 O O . GLU A 1 195 ? -13.498 6.985 9.285 1.00 97.44 195 GLU A O 1
ATOM 1413 N N . PRO A 1 196 ? -15.008 8.633 9.106 1.00 97.44 196 PRO A N 1
ATOM 1414 C CA . PRO A 1 196 ? -15.762 8.193 10.276 1.00 97.44 196 PRO A CA 1
ATOM 1415 C C . PRO A 1 196 ? -16.160 6.716 10.182 1.00 97.44 196 PRO A C 1
ATOM 1417 O O . PRO A 1 196 ? -16.692 6.275 9.162 1.00 97.44 196 PRO A O 1
ATOM 1420 N N . LEU A 1 197 ? -15.909 5.970 11.258 1.00 96.81 197 LEU A N 1
ATOM 1421 C CA . LEU A 1 197 ? -16.216 4.546 11.320 1.00 96.81 197 LEU A CA 1
ATOM 1422 C C . LEU A 1 197 ? -17.724 4.314 11.203 1.00 96.81 197 LEU A C 1
ATOM 1424 O O . LEU A 1 197 ? -18.532 5.058 11.764 1.00 96.81 197 LEU A O 1
ATOM 1428 N N . VAL A 1 198 ? -18.101 3.236 10.522 1.00 96.88 198 VAL A N 1
ATOM 1429 C CA . VAL A 1 198 ? -19.478 2.732 10.515 1.00 96.88 198 VAL A CA 1
ATOM 1430 C C . VAL A 1 198 ? -19.503 1.445 11.326 1.00 96.88 198 VAL A C 1
ATOM 1432 O O . VAL A 1 198 ? -18.718 0.543 11.054 1.00 96.88 198 VAL A O 1
ATOM 1435 N N . TYR A 1 199 ? -20.388 1.350 12.319 1.00 93.56 199 TYR A N 1
ATOM 1436 C CA . TYR A 1 199 ? -20.497 0.164 13.169 1.00 93.56 199 TYR A CA 1
ATOM 1437 C C . TYR A 1 199 ? -21.946 -0.238 13.456 1.00 93.56 199 TYR A C 1
ATOM 1439 O O . TYR A 1 199 ? -22.822 0.627 13.552 1.00 93.56 199 TYR A O 1
ATOM 1447 N N . TYR A 1 200 ? -22.206 -1.547 13.557 1.00 93.88 200 TYR A N 1
ATOM 1448 C CA . TYR A 1 200 ? -23.541 -2.130 13.766 1.00 93.88 200 TYR A CA 1
ATOM 1449 C C . TYR A 1 200 ? -23.511 -3.553 14.330 1.00 93.88 200 TYR A C 1
ATOM 1451 O O . TYR A 1 200 ? -22.491 -4.262 14.154 1.00 93.88 200 TYR A O 1
#

pLDDT: mean 82.48, std 20.89, range [33.84, 98.19]

Nearest PDB structures (foldseek):
  3py9-assembly1_A  TM=3.522E-01  e=1.477E-02  Staphylococcus aureus subsp. aureus Mu50
  6saz-assembly2_D  TM=4.803E-01  e=5.856E-01  Homo sapiens
  6saz-assembly1_B  TM=4.613E-01  e=4.636E-01  Homo sapiens
  1s5a-assembly1_A  TM=5.500E-01  e=2.379E+00  Bacillus subtilis
  3grd-assembly1_B  TM=5.599E-01  e=4.024E+00  Bacillus cereus ATCC 10987

Secondary structure (DSSP, 8-state):
---------------------------------------PPP--EEPPP-TTSBHHHHHHHHHHTT-EEEEE-TTS--S-GGGEEEEEEE-SEE-TTPEEEEEEEE-----SSB-TT--BHHHHHHHHHHHHHHH-TT-EEE-TTTSEEEEEEETTTTEEEEEEEEEEE-TTS-EEEEEEEEEEEEE-SSSEEEPPPEE-

Foldseek 3Di:
DDDDDDDDDDDDDDDDDDDDDDDDDDDDDDDDDPPPPPDDPQDKDFQDDQAFPQQVVSQVSRVVVQEAEDEDADPDDCPDSRQWGFHDKPDRIGHGHYYIYTYIYGNPPLPPDAFPQNADQVLQVVVVVVLQCVVQVQDKAWDVDPFWPDWDQPRVVRWTKTWTWIWGADPVRDTDGGKIKIWIWHHHSVDIDIDDIDID

Sequence (200 aa):
MQTTLKLTLAATAALSLAMLTGCSGGTTSAAPEPATETSAPVELSAVPDVTGLDGATAKDTLEEAGFLVAIDGGDEDVLMPSNWTVDAYSPTEAEPRAKITLTVSKTPTPPAEATATGLTATYAQSACTQAIDAEFPFGADQHWILGKLAEELQADTDRWFFKVTVDVTNASGATQHDVNVECYVSGTNDAPSVEPLVYY